Protein AF-T5KBQ6-F1 (afdb_monomer_lite)

Secondary structure (DSSP, 8-state):
--S-TT-SS-EEGGGTTHHHHHHHHHHHTT-HHHHHHHHHIIIIIHHHHHHTTS-EEEESSSEEEEEEHHHHHHHHHHHHHHHHHH-HHHHHHHHHHHGGGGT-STT-S-SB-TTT--B--EE-TTS-EE----HHHHHHHHHHHHHHHT-HHHHHHHHH--------------GGGS-PPTT------TT-SB-SS-B-GGG--

Structure (mmCIF, N/CA/C/O backbone):
data_AF-T5KBQ6-F1
#
_entry.id   AF-T5KBQ6-F1
#
loop_
_atom_site.group_PDB
_atom_site.id
_atom_site.type_symbol
_atom_site.label_atom_id
_atom_site.label_alt_id
_atom_site.label_comp_id
_atom_site.label_asym_id
_atom_site.label_entity_id
_atom_site.label_seq_id
_atom_site.pdbx_PDB_ins_code
_atom_site.Cartn_x
_atom_site.Cartn_y
_atom_site.Cartn_z
_atom_site.occupancy
_atom_site.B_iso_or_equiv
_atom_site.auth_seq_id
_atom_site.auth_comp_id
_atom_site.auth_asym_id
_atom_site.auth_atom_id
_atom_site.pdbx_PDB_model_num
ATOM 1 N N . VAL A 1 1 ? -6.857 -9.985 -5.743 1.00 47.09 1 VAL A N 1
ATOM 2 C CA . VAL A 1 1 ? -7.634 -8.755 -6.009 1.00 47.09 1 VAL A CA 1
ATOM 3 C C . VAL A 1 1 ? -7.069 -8.151 -7.278 1.00 47.09 1 VAL A C 1
ATOM 5 O O . VAL A 1 1 ? -5.862 -7.970 -7.326 1.00 47.09 1 VAL A O 1
ATOM 8 N N . LEU A 1 2 ? -7.898 -7.967 -8.308 1.00 51.41 2 LEU A N 1
ATOM 9 C CA . LEU A 1 2 ? -7.502 -7.443 -9.621 1.00 51.41 2 LEU A CA 1
ATOM 10 C C . LEU A 1 2 ? -8.030 -6.002 -9.731 1.00 51.41 2 LEU A C 1
ATOM 12 O O . LEU A 1 2 ? -9.238 -5.831 -9.875 1.00 51.41 2 LEU A O 1
ATOM 16 N N . PRO A 1 3 ? -7.196 -4.967 -9.566 1.00 57.00 3 PRO A N 1
ATOM 17 C CA . PRO A 1 3 ? -7.648 -3.573 -9.526 1.00 57.00 3 PRO A CA 1
ATOM 18 C C . PRO A 1 3 ? -7.866 -2.923 -10.889 1.00 57.00 3 PRO A C 1
ATOM 20 O O . PRO A 1 3 ? -8.370 -1.806 -10.925 1.00 57.00 3 PRO A O 1
ATOM 23 N N . TRP A 1 4 ? -7.513 -3.586 -11.992 1.00 65.44 4 TRP A N 1
ATOM 24 C CA . TRP A 1 4 ? -7.891 -3.146 -13.329 1.00 65.44 4 TRP A CA 1
ATOM 25 C C . TRP A 1 4 ? -8.585 -4.287 -14.065 1.00 65.44 4 TRP A C 1
ATOM 27 O O . TRP A 1 4 ? -8.072 -5.395 -14.154 1.00 65.44 4 TRP A O 1
ATOM 37 N N . THR A 1 5 ? -9.786 -4.034 -14.575 1.00 64.12 5 THR A N 1
ATOM 38 C CA . THR A 1 5 ? -10.602 -5.056 -15.248 1.00 64.12 5 THR A CA 1
ATOM 39 C C . THR A 1 5 ? -10.100 -5.402 -16.649 1.00 64.12 5 THR A C 1
ATOM 41 O O . THR A 1 5 ? -10.595 -6.359 -17.239 1.00 64.12 5 THR A O 1
ATOM 44 N N . GLY A 1 6 ? -9.144 -4.631 -17.178 1.00 72.06 6 GLY A N 1
ATOM 45 C CA . GLY A 1 6 ? -8.557 -4.841 -18.499 1.00 72.06 6 GLY A CA 1
ATOM 46 C C . GLY A 1 6 ? -7.288 -5.695 -18.523 1.00 72.06 6 GLY A C 1
ATOM 47 O O . GLY A 1 6 ? -6.851 -6.022 -19.616 1.00 72.06 6 GLY A O 1
ATOM 48 N N . SER A 1 7 ? -6.718 -6.067 -17.368 1.00 77.56 7 SER A N 1
ATOM 49 C CA . SER A 1 7 ? -5.531 -6.934 -17.293 1.00 77.56 7 SER A CA 1
ATOM 50 C C . SER A 1 7 ? -5.489 -7.739 -16.011 1.00 77.56 7 SER A C 1
ATOM 52 O O . SER A 1 7 ? -5.847 -7.269 -14.929 1.00 77.56 7 SER A O 1
ATOM 54 N N . LEU A 1 8 ? -4.975 -8.957 -16.138 1.00 75.19 8 LEU A N 1
ATOM 55 C CA . LEU A 1 8 ? -4.689 -9.822 -14.998 1.00 75.19 8 LEU A CA 1
ATOM 56 C C . LEU A 1 8 ? -3.321 -9.522 -14.367 1.00 75.19 8 LEU A C 1
ATOM 58 O O . LEU A 1 8 ? -3.101 -9.856 -13.203 1.00 75.19 8 LEU A O 1
ATOM 62 N N . GLY A 1 9 ? -2.412 -8.917 -15.135 1.00 77.94 9 GLY A N 1
ATOM 63 C CA . GLY A 1 9 ? -1.045 -8.583 -14.734 1.00 77.94 9 GLY A CA 1
ATOM 64 C C . GLY A 1 9 ? -0.877 -7.201 -14.100 1.00 77.94 9 GLY A C 1
ATOM 65 O O . GLY A 1 9 ? 0.211 -6.900 -13.608 1.00 77.94 9 GLY A O 1
ATOM 66 N N . PHE A 1 10 ? -1.928 -6.376 -14.090 1.00 86.25 10 PHE A N 1
ATOM 67 C CA . PHE A 1 10 ? -1.874 -5.013 -13.576 1.00 86.25 10 PHE A CA 1
ATOM 68 C C . PHE A 1 10 ? -2.623 -4.852 -12.253 1.00 86.25 10 PHE A C 1
ATOM 70 O O . PHE A 1 10 ? -3.834 -5.071 -12.157 1.00 86.25 10 PHE A O 1
ATOM 77 N N . TRP A 1 11 ? -1.900 -4.394 -11.233 1.00 89.69 11 TRP A N 1
ATOM 78 C CA . TRP A 1 11 ? -2.469 -3.913 -9.984 1.00 89.69 11 TRP A CA 1
ATOM 79 C C . TRP A 1 11 ? -2.264 -2.404 -9.841 1.00 89.69 11 TRP A C 1
ATOM 81 O O . TRP A 1 11 ? -1.172 -1.901 -10.061 1.00 89.69 11 TRP A O 1
ATOM 91 N N . HIS A 1 12 ? -3.318 -1.685 -9.450 1.00 91.25 12 HIS A N 1
ATOM 92 C CA . HIS A 1 12 ? -3.274 -0.266 -9.112 1.00 91.25 12 HIS A CA 1
ATOM 93 C C . HIS A 1 12 ? -3.943 -0.020 -7.756 1.00 91.25 12 HIS A C 1
ATOM 95 O O . HIS A 1 12 ? -4.963 -0.626 -7.411 1.00 91.25 12 HIS A O 1
ATOM 101 N N . ALA A 1 13 ? -3.408 0.920 -6.988 1.00 92.06 13 ALA A N 1
ATOM 102 C CA . ALA A 1 13 ? -3.899 1.254 -5.661 1.00 92.06 13 ALA A CA 1
ATOM 103 C C . ALA A 1 13 ? -5.318 1.839 -5.610 1.00 92.06 13 ALA A C 1
ATOM 105 O O . ALA A 1 13 ? -5.895 1.865 -4.526 1.00 92.06 13 ALA A O 1
ATOM 106 N N . TRP A 1 14 ? -5.939 2.251 -6.726 1.00 87.88 14 TRP A N 1
ATOM 107 C CA . TRP A 1 14 ? -7.346 2.676 -6.715 1.00 87.88 14 TRP A CA 1
ATOM 108 C C . TRP A 1 14 ? -8.261 1.566 -6.178 1.00 87.88 14 TRP A C 1
ATOM 110 O O . TRP A 1 14 ? -9.274 1.838 -5.540 1.00 87.88 14 TRP A O 1
ATOM 120 N N . GLY A 1 15 ? -7.872 0.299 -6.363 1.00 87.06 15 GLY A N 1
ATOM 121 C CA . GLY A 1 15 ? -8.557 -0.858 -5.786 1.00 87.06 15 GLY A CA 1
ATOM 122 C C . GLY A 1 15 ? -8.033 -1.306 -4.416 1.00 87.06 15 GLY A C 1
ATOM 123 O O . GLY A 1 15 ? -8.388 -2.399 -3.976 1.00 87.06 15 GLY A O 1
ATOM 124 N N . ALA A 1 16 ? -7.189 -0.527 -3.729 1.00 90.75 16 ALA A N 1
ATOM 125 C CA . ALA A 1 16 ? -6.531 -0.952 -2.487 1.00 90.75 16 ALA A CA 1
ATOM 126 C C . ALA A 1 16 ? -7.504 -1.197 -1.320 1.00 90.75 16 ALA A C 1
ATOM 128 O O . ALA A 1 16 ? -7.164 -1.944 -0.408 1.00 90.75 16 ALA A O 1
ATOM 129 N N . ALA A 1 17 ? -8.719 -0.638 -1.361 1.00 91.75 17 ALA A N 1
ATOM 130 C CA . ALA A 1 17 ? -9.769 -0.891 -0.368 1.00 91.75 17 ALA A CA 1
ATOM 131 C C . ALA A 1 17 ? -10.582 -2.180 -0.630 1.00 91.75 17 ALA A C 1
ATOM 133 O O . ALA A 1 17 ? -11.328 -2.639 0.237 1.00 91.75 17 ALA A O 1
ATOM 134 N N . ALA A 1 18 ? -10.448 -2.806 -1.807 1.00 93.88 18 ALA A N 1
ATOM 135 C CA . ALA A 1 18 ? -11.209 -4.009 -2.149 1.00 93.88 18 ALA A CA 1
ATOM 136 C C . ALA A 1 18 ? -10.983 -5.202 -1.189 1.00 93.88 18 ALA A C 1
ATOM 138 O O . ALA A 1 18 ? -11.968 -5.864 -0.857 1.00 93.88 18 ALA A O 1
ATOM 139 N N . PRO A 1 19 ? -9.760 -5.494 -0.691 1.00 94.75 19 PRO A N 1
ATOM 140 C CA . PRO A 1 19 ? -9.548 -6.560 0.292 1.00 94.75 19 PRO A CA 1
ATOM 141 C C . PRO A 1 19 ? -10.309 -6.328 1.605 1.00 94.75 19 PRO A C 1
ATOM 143 O O . PRO A 1 19 ? -10.932 -7.254 2.121 1.00 94.75 19 PRO A O 1
ATOM 146 N N . GLU A 1 20 ? -10.314 -5.096 2.127 1.00 96.38 20 GLU A N 1
ATOM 147 C CA . GLU A 1 20 ? -11.069 -4.734 3.335 1.00 96.38 20 GLU A CA 1
ATOM 148 C C . GLU A 1 20 ? -12.573 -4.950 3.118 1.00 96.38 20 GLU A C 1
ATOM 150 O O . GLU A 1 20 ? -13.238 -5.606 3.927 1.00 96.38 20 GLU A O 1
ATOM 155 N N . ALA A 1 21 ? -13.101 -4.457 1.992 1.00 96.25 21 ALA A N 1
ATOM 156 C CA . ALA A 1 21 ? -14.504 -4.617 1.630 1.00 96.25 21 ALA A CA 1
ATOM 157 C C . ALA A 1 21 ? -14.896 -6.098 1.498 1.00 96.25 21 ALA A C 1
ATOM 159 O O . ALA A 1 21 ? -15.913 -6.518 2.054 1.00 96.25 21 ALA A O 1
ATOM 160 N N . LEU A 1 22 ? -14.070 -6.910 0.828 1.00 96.50 22 LEU A N 1
ATOM 161 C CA . LEU A 1 22 ? -14.284 -8.352 0.680 1.00 96.50 22 LEU A CA 1
ATOM 162 C C . LEU A 1 22 ? -14.246 -9.082 2.023 1.00 96.50 22 LEU A C 1
ATOM 164 O O . LEU A 1 22 ? -15.072 -9.964 2.253 1.00 96.50 22 LEU A O 1
ATOM 168 N N . ALA A 1 23 ? -13.340 -8.714 2.930 1.00 95.94 23 ALA A N 1
ATOM 169 C CA . ALA A 1 23 ? -13.285 -9.325 4.251 1.00 95.94 23 ALA A CA 1
ATOM 170 C C . ALA A 1 23 ? -14.519 -8.970 5.098 1.00 95.94 23 ALA A C 1
ATOM 172 O O . ALA A 1 23 ? -15.132 -9.870 5.677 1.00 95.94 23 ALA A O 1
ATOM 173 N N . ARG A 1 24 ? -14.935 -7.692 5.126 1.00 96.56 24 ARG A N 1
ATOM 174 C CA . ARG A 1 24 ? -16.138 -7.244 5.858 1.00 96.56 24 ARG A CA 1
ATOM 175 C C . ARG A 1 24 ? -17.413 -7.862 5.302 1.00 96.56 24 ARG A C 1
ATOM 177 O O . ARG A 1 24 ? -18.176 -8.483 6.042 1.00 96.56 24 ARG A O 1
ATOM 184 N N . ALA A 1 25 ? -17.637 -7.722 3.997 1.00 97.38 25 ALA A N 1
ATOM 185 C CA . ALA A 1 25 ? -18.824 -8.256 3.342 1.00 97.38 25 ALA A CA 1
ATOM 186 C C . ALA A 1 25 ? -18.831 -9.791 3.367 1.00 97.38 25 ALA A C 1
ATOM 188 O O . ALA A 1 25 ? -19.879 -10.397 3.578 1.00 97.38 25 ALA A O 1
ATOM 189 N N . GLY A 1 26 ? -17.662 -10.421 3.224 1.00 96.75 26 GLY A N 1
ATOM 190 C CA . GLY A 1 26 ? -17.488 -11.866 3.335 1.00 96.75 26 GLY A CA 1
ATOM 191 C C . GLY A 1 26 ? -17.921 -12.405 4.694 1.00 96.75 26 GLY A C 1
ATOM 192 O O . GLY A 1 26 ? -18.687 -13.367 4.756 1.00 96.75 26 GLY A O 1
ATOM 193 N N . ALA A 1 27 ? -17.513 -11.742 5.779 1.00 95.00 27 ALA A N 1
ATOM 194 C CA . ALA A 1 27 ? -17.941 -12.094 7.129 1.00 95.00 27 ALA A CA 1
ATOM 195 C C . ALA A 1 27 ? -19.454 -11.888 7.328 1.00 95.00 27 ALA A C 1
ATOM 197 O O . ALA A 1 27 ? -20.142 -12.803 7.783 1.00 95.00 27 ALA A O 1
ATOM 198 N N . LEU A 1 28 ? -19.984 -10.724 6.931 1.00 97.00 28 LEU A N 1
ATOM 199 C CA . LEU A 1 28 ? -21.400 -10.374 7.103 1.00 97.00 28 LEU A CA 1
ATOM 200 C C . LEU A 1 28 ? -22.336 -11.315 6.330 1.00 97.00 28 LEU A C 1
ATOM 202 O O . LEU A 1 28 ? -23.328 -11.801 6.871 1.00 97.00 28 LEU A O 1
ATOM 206 N N . LEU A 1 29 ? -22.007 -11.591 5.068 1.00 97.81 29 LEU A N 1
ATOM 207 C CA . LEU A 1 29 ? -22.819 -12.404 4.159 1.00 97.81 29 LEU A CA 1
ATOM 208 C C . LEU A 1 29 ? -22.454 -13.893 4.196 1.00 97.81 29 LEU A C 1
ATOM 210 O O . LEU A 1 29 ? -23.002 -14.680 3.426 1.00 97.81 29 LEU A O 1
ATOM 214 N N . ARG A 1 30 ? -21.521 -14.291 5.071 1.00 96.69 30 ARG A N 1
ATOM 215 C CA . ARG A 1 30 ? -21.000 -15.665 5.190 1.00 96.69 30 ARG A CA 1
ATOM 216 C C . ARG A 1 30 ? -20.439 -16.218 3.869 1.00 96.69 30 ARG A C 1
ATOM 218 O O . ARG A 1 30 ? -20.546 -17.412 3.582 1.00 96.69 30 ARG A O 1
ATOM 225 N N . ARG A 1 31 ? -19.805 -15.357 3.071 1.00 97.94 31 ARG A N 1
ATOM 226 C CA . ARG A 1 31 ? -19.153 -15.690 1.796 1.00 97.94 31 ARG A CA 1
ATOM 227 C C . ARG A 1 31 ? -17.687 -16.046 2.016 1.00 97.94 31 ARG A C 1
ATOM 229 O O . ARG A 1 31 ? -16.806 -15.189 1.989 1.00 97.94 31 ARG A O 1
ATOM 236 N N . ARG A 1 32 ? -17.429 -17.341 2.237 1.00 96.12 32 ARG A N 1
ATOM 237 C CA . ARG A 1 32 ? -16.079 -17.878 2.503 1.00 96.12 32 ARG A CA 1
ATOM 238 C C . ARG A 1 32 ? -15.083 -17.576 1.387 1.00 96.12 32 ARG A C 1
ATOM 240 O O . ARG A 1 32 ? -13.913 -17.353 1.670 1.00 96.12 32 ARG A O 1
ATOM 247 N N . ASP A 1 33 ? -15.543 -17.558 0.143 1.00 97.19 33 ASP A N 1
ATOM 248 C CA . ASP A 1 33 ? -14.738 -17.223 -1.029 1.00 97.19 33 ASP A CA 1
ATOM 249 C C . ASP A 1 33 ? -14.230 -15.772 -0.992 1.00 97.19 33 ASP A C 1
ATOM 251 O O . ASP A 1 33 ? -13.078 -15.515 -1.334 1.00 97.19 33 ASP A O 1
ATOM 255 N N . TRP A 1 34 ? -15.035 -14.832 -0.489 1.00 96.94 34 TRP A N 1
ATOM 256 C CA . TRP A 1 34 ? -14.635 -13.425 -0.358 1.00 96.94 34 TRP A CA 1
ATOM 257 C C . TRP A 1 34 ? -13.644 -13.225 0.786 1.00 96.94 34 TRP A C 1
ATOM 259 O O . TRP A 1 34 ? -12.615 -12.571 0.610 1.00 96.94 34 TRP A O 1
ATOM 269 N N . SER A 1 35 ? -13.899 -13.857 1.934 1.00 96.00 35 SER A N 1
ATOM 270 C CA . SER A 1 35 ? -12.955 -13.856 3.054 1.00 96.00 35 SER A CA 1
ATOM 271 C C . SER A 1 35 ? -11.618 -14.499 2.668 1.00 96.00 35 SER A C 1
ATOM 273 O O . SER A 1 35 ? -10.566 -13.975 3.024 1.00 96.00 35 SER A O 1
ATOM 275 N N . ALA A 1 36 ? -11.639 -15.590 1.894 1.00 96.00 36 ALA A N 1
ATOM 276 C CA . ALA A 1 36 ? -10.429 -16.236 1.391 1.00 96.00 36 ALA A CA 1
ATOM 277 C C . ALA A 1 36 ? -9.648 -15.335 0.420 1.00 96.00 36 ALA A C 1
ATOM 279 O O . ALA A 1 36 ? -8.420 -15.285 0.489 1.00 96.00 36 ALA A O 1
ATOM 280 N N . ALA A 1 37 ? -10.336 -14.587 -0.449 1.00 95.62 37 ALA A N 1
ATOM 281 C CA . ALA A 1 37 ? -9.692 -13.633 -1.349 1.00 95.62 37 ALA A CA 1
ATOM 282 C C . ALA A 1 37 ? -8.990 -12.500 -0.583 1.00 95.62 37 ALA A C 1
ATOM 284 O O . ALA A 1 37 ? -7.845 -12.171 -0.896 1.00 95.62 37 ALA A O 1
ATOM 285 N N . ALA A 1 38 ? -9.638 -11.943 0.443 1.00 96.38 38 ALA A N 1
ATOM 286 C CA . ALA A 1 38 ? -9.036 -10.916 1.290 1.00 96.38 38 ALA A CA 1
ATOM 287 C C . ALA A 1 38 ? -7.852 -11.451 2.110 1.00 96.38 38 ALA A C 1
ATOM 289 O O . ALA A 1 38 ? -6.814 -10.799 2.196 1.00 96.38 38 ALA A O 1
ATOM 290 N N . LEU A 1 39 ? -7.973 -12.670 2.646 1.00 96.88 39 LEU A N 1
ATOM 291 C CA . LEU A 1 39 ? -6.883 -13.346 3.345 1.00 96.88 39 LEU A CA 1
ATOM 292 C C . LEU A 1 39 ? -5.677 -13.574 2.425 1.00 96.88 39 LEU A C 1
ATOM 294 O O . LEU A 1 39 ? -4.540 -13.352 2.829 1.00 96.88 39 LEU A O 1
ATOM 298 N N . SER A 1 40 ? -5.919 -13.993 1.181 1.00 96.06 40 SER A N 1
ATOM 299 C CA . SER A 1 40 ? -4.854 -14.182 0.196 1.00 96.06 40 SER A CA 1
ATOM 300 C C . SER A 1 40 ? -4.185 -12.864 -0.193 1.00 96.06 40 SER A C 1
ATOM 302 O O . SER A 1 40 ? -2.978 -12.857 -0.417 1.00 96.06 40 SER A O 1
ATOM 304 N N . ASP A 1 41 ? -4.933 -11.765 -0.296 1.00 95.25 41 ASP A N 1
ATOM 305 C CA . ASP A 1 41 ? -4.358 -10.445 -0.573 1.00 95.25 41 ASP A CA 1
ATOM 306 C C . ASP A 1 41 ? -3.455 -9.989 0.583 1.00 95.25 41 ASP A C 1
ATOM 308 O O . ASP A 1 41 ? -2.265 -9.740 0.380 1.00 95.25 41 ASP A O 1
ATOM 312 N N . ALA A 1 42 ? -3.984 -10.005 1.809 1.00 96.94 42 ALA A N 1
ATOM 313 C CA . ALA A 1 42 ? -3.252 -9.595 3.001 1.00 96.94 42 ALA A CA 1
ATOM 314 C C . ALA A 1 42 ? -2.042 -10.494 3.297 1.00 96.94 42 ALA A C 1
ATOM 316 O O . ALA A 1 42 ? -0.986 -9.997 3.664 1.00 96.94 42 ALA A O 1
ATOM 317 N N . GLY A 1 43 ? -2.177 -11.812 3.133 1.00 96.38 43 GLY A N 1
ATOM 318 C CA . GLY A 1 43 ? -1.136 -12.780 3.482 1.00 96.38 43 GLY A CA 1
ATOM 319 C C . GLY A 1 43 ? -0.092 -13.040 2.395 1.00 96.38 43 GLY A C 1
ATOM 320 O O . GLY A 1 43 ? 0.919 -13.673 2.686 1.00 96.38 43 GLY A O 1
ATOM 321 N N . ARG A 1 44 ? -0.313 -12.598 1.148 1.00 94.44 44 ARG A N 1
ATOM 322 C CA . ARG A 1 44 ? 0.637 -12.820 0.037 1.00 94.44 44 ARG A CA 1
ATOM 323 C C . ARG A 1 44 ? 1.073 -11.531 -0.633 1.00 94.44 44 ARG A C 1
ATOM 325 O O . ARG A 1 44 ? 2.268 -11.284 -0.755 1.00 94.44 44 ARG A O 1
ATOM 332 N N . PHE A 1 45 ? 0.119 -10.701 -1.042 1.00 93.50 45 PHE A N 1
ATOM 333 C CA . PHE A 1 45 ? 0.435 -9.507 -1.814 1.00 93.50 45 PHE A CA 1
ATOM 334 C C . PHE A 1 45 ? 0.972 -8.374 -0.930 1.00 93.50 45 PHE A C 1
ATOM 336 O O . PHE A 1 45 ? 1.964 -7.749 -1.291 1.00 93.50 45 PHE A O 1
ATOM 343 N N . THR A 1 46 ? 0.428 -8.161 0.274 1.00 95.44 46 THR A N 1
ATOM 344 C CA . THR A 1 46 ? 0.981 -7.156 1.208 1.00 95.44 46 THR A CA 1
ATOM 345 C C . THR A 1 46 ? 2.455 -7.412 1.579 1.00 95.44 46 THR A C 1
ATOM 347 O O . THR A 1 46 ? 3.241 -6.471 1.475 1.00 95.44 46 THR A O 1
ATOM 350 N N . PRO A 1 47 ? 2.897 -8.640 1.930 1.00 95.25 47 PRO A N 1
ATOM 351 C CA . PRO A 1 47 ? 4.320 -8.932 2.121 1.00 95.25 47 PRO A CA 1
ATOM 352 C C . PRO A 1 47 ? 5.184 -8.623 0.895 1.00 95.25 47 PRO A C 1
ATOM 354 O O . PRO A 1 47 ? 6.275 -8.083 1.045 1.00 95.25 47 PRO A O 1
ATOM 357 N N . GLN A 1 48 ? 4.700 -8.923 -0.315 1.00 93.81 48 GLN A N 1
ATOM 358 C CA . GLN A 1 48 ? 5.415 -8.611 -1.556 1.00 93.81 48 GLN A CA 1
ATOM 359 C C . GLN A 1 48 ? 5.574 -7.097 -1.753 1.00 93.81 48 GLN A C 1
ATOM 361 O O . GLN A 1 48 ? 6.661 -6.639 -2.102 1.00 93.81 48 GLN A O 1
ATOM 366 N N . VAL A 1 49 ? 4.523 -6.321 -1.479 1.00 93.31 49 VAL A N 1
ATOM 367 C CA . VAL A 1 49 ? 4.547 -4.851 -1.509 1.00 93.31 49 VAL A CA 1
ATOM 368 C C . VAL A 1 49 ? 5.569 -4.301 -0.505 1.00 93.31 49 VAL A C 1
ATOM 370 O O . VAL A 1 49 ? 6.424 -3.499 -0.879 1.00 93.31 49 VAL A O 1
ATOM 373 N N . LEU A 1 50 ? 5.553 -4.788 0.741 1.00 94.75 50 LEU A N 1
ATOM 374 C CA . LEU A 1 50 ? 6.515 -4.401 1.783 1.00 94.75 50 LEU A CA 1
ATOM 375 C C . LEU A 1 50 ? 7.960 -4.730 1.378 1.00 94.75 50 LEU A C 1
ATOM 377 O O . LEU A 1 50 ? 8.833 -3.866 1.424 1.00 94.75 50 LEU A O 1
ATOM 381 N N . ALA A 1 51 ? 8.202 -5.954 0.904 1.00 93.94 51 ALA A N 1
ATOM 382 C CA . ALA A 1 51 ? 9.519 -6.412 0.464 1.00 93.94 51 ALA A CA 1
ATOM 383 C C . ALA A 1 51 ? 10.044 -5.674 -0.781 1.00 93.94 51 ALA A C 1
ATOM 385 O O . ALA A 1 51 ? 11.234 -5.754 -1.078 1.00 93.94 51 ALA A O 1
ATOM 386 N N . SER A 1 52 ? 9.177 -4.948 -1.493 1.00 91.50 52 SER A N 1
ATOM 387 C CA . SER A 1 52 ? 9.510 -4.173 -2.698 1.00 91.50 52 SER A CA 1
ATOM 388 C C . SER A 1 52 ? 9.588 -2.665 -2.435 1.00 91.50 52 SER A C 1
ATOM 390 O O . SER A 1 52 ? 9.639 -1.857 -3.362 1.00 91.50 52 SER A O 1
ATOM 392 N N . GLY A 1 53 ? 9.613 -2.275 -1.159 1.00 91.00 53 GLY A N 1
ATOM 393 C CA . GLY A 1 53 ? 9.841 -0.904 -0.716 1.00 91.00 53 GLY A CA 1
ATOM 394 C C . GLY A 1 53 ? 8.608 -0.074 -0.441 1.00 91.00 53 GLY A C 1
ATOM 395 O O . GLY A 1 53 ? 8.768 1.090 -0.089 1.00 91.00 53 GLY A O 1
ATOM 396 N N . GLY A 1 54 ? 7.414 -0.657 -0.528 1.00 92.81 54 GLY A N 1
ATOM 397 C CA . GLY A 1 54 ? 6.201 -0.023 -0.037 1.00 92.81 54 GLY A CA 1
ATOM 398 C C . GLY A 1 54 ? 5.070 0.057 -1.062 1.00 92.81 54 GLY A C 1
ATOM 399 O O . GLY A 1 54 ? 5.094 -0.628 -2.087 1.00 92.81 54 GLY A O 1
ATOM 400 N N . PRO A 1 55 ? 4.039 0.862 -0.764 1.00 94.94 55 PRO A N 1
ATOM 401 C CA . PRO A 1 55 ? 2.762 0.881 -1.467 1.00 94.94 55 PRO A CA 1
ATOM 402 C C . PRO A 1 55 ? 2.817 1.735 -2.740 1.00 94.94 55 PRO A C 1
ATOM 404 O O . PRO A 1 55 ? 2.137 2.755 -2.839 1.00 94.94 55 PRO A O 1
ATOM 407 N N . HIS A 1 56 ? 3.643 1.319 -3.703 1.00 94.56 56 HIS A N 1
ATOM 408 C CA . HIS A 1 56 ? 3.709 1.914 -5.046 1.00 94.56 56 HIS A CA 1
ATOM 409 C C . HIS A 1 56 ? 2.327 1.908 -5.703 1.00 94.56 56 HIS A C 1
ATOM 411 O O . HIS A 1 56 ? 1.604 0.919 -5.579 1.00 94.56 56 HIS A O 1
ATOM 417 N N . ASN A 1 57 ? 1.952 2.999 -6.371 1.00 93.81 57 ASN A N 1
ATOM 418 C CA . ASN A 1 57 ? 0.606 3.198 -6.906 1.00 93.81 57 ASN A CA 1
ATOM 419 C C . ASN A 1 57 ? 0.245 2.165 -7.981 1.00 93.81 57 ASN A C 1
ATOM 421 O O . ASN A 1 57 ? -0.906 1.730 -8.050 1.00 93.81 57 ASN A O 1
ATOM 425 N N . ALA A 1 58 ? 1.233 1.718 -8.754 1.00 91.19 58 ALA A N 1
ATOM 426 C CA . ALA A 1 58 ? 1.070 0.770 -9.841 1.00 91.19 58 ALA A CA 1
ATOM 427 C C . ALA A 1 58 ? 2.014 -0.432 -9.706 1.00 91.19 58 ALA A C 1
ATOM 429 O O . ALA A 1 58 ? 3.132 -0.339 -9.202 1.00 91.19 58 ALA A O 1
ATOM 430 N N . TRP A 1 59 ? 1.549 -1.580 -10.191 1.00 89.62 59 TRP A N 1
ATOM 431 C CA . TRP A 1 59 ? 2.280 -2.839 -10.283 1.00 89.62 59 TRP A CA 1
ATOM 432 C C . TRP A 1 59 ? 1.970 -3.488 -11.624 1.00 89.62 59 TRP A C 1
ATOM 434 O O . TRP A 1 59 ? 0.875 -4.015 -11.811 1.00 89.62 59 TRP A O 1
ATOM 444 N N . ALA A 1 60 ? 2.912 -3.412 -12.564 1.00 86.88 60 ALA A N 1
ATOM 445 C CA . ALA A 1 60 ? 2.621 -3.663 -13.974 1.00 86.88 60 ALA A CA 1
ATOM 446 C C . ALA A 1 60 ? 3.731 -4.393 -14.751 1.00 86.88 60 ALA A C 1
ATOM 448 O O . ALA A 1 60 ? 4.080 -3.908 -15.822 1.00 86.88 60 ALA A O 1
ATOM 449 N N . PRO A 1 61 ? 4.340 -5.513 -14.315 1.00 78.00 61 PRO A N 1
ATOM 450 C CA . PRO A 1 61 ? 4.186 -6.326 -13.098 1.00 78.00 61 PRO A CA 1
ATOM 451 C C . PRO A 1 61 ? 5.199 -5.959 -11.995 1.00 78.00 61 PRO A C 1
ATOM 453 O O . PRO A 1 61 ? 5.279 -6.620 -10.958 1.00 78.00 61 PRO A O 1
ATOM 456 N N . LEU A 1 62 ? 6.011 -4.935 -12.254 1.00 86.88 62 LEU A N 1
ATOM 457 C CA . LEU A 1 62 ? 6.973 -4.350 -11.331 1.00 86.88 62 LEU A CA 1
ATOM 458 C C . LEU A 1 62 ? 6.347 -3.160 -10.608 1.00 86.88 62 LEU A C 1
ATOM 460 O O . LEU A 1 62 ? 5.443 -2.540 -11.179 1.00 86.88 62 LEU A O 1
ATOM 464 N N . PRO A 1 63 ? 6.834 -2.815 -9.404 1.00 90.19 63 PRO A N 1
ATOM 465 C CA . PRO A 1 63 ? 6.449 -1.570 -8.768 1.00 90.19 63 PRO A CA 1
ATOM 466 C C . PRO A 1 63 ? 6.758 -0.382 -9.681 1.00 90.19 63 PRO A C 1
ATOM 468 O O . PRO A 1 63 ? 7.868 -0.262 -10.201 1.00 90.19 63 PRO A O 1
ATOM 471 N N . ALA A 1 64 ? 5.773 0.482 -9.865 1.00 88.38 64 ALA A N 1
ATOM 472 C CA . ALA A 1 64 ? 5.854 1.672 -10.689 1.00 88.38 64 ALA A CA 1
ATOM 473 C C . ALA A 1 64 ? 5.071 2.810 -10.032 1.00 88.38 64 ALA A C 1
ATOM 475 O O . ALA A 1 64 ? 4.213 2.583 -9.174 1.00 88.38 64 ALA A O 1
ATOM 476 N N . GLU A 1 65 ? 5.348 4.026 -10.503 1.00 92.31 65 GLU A N 1
ATOM 477 C CA . GLU A 1 65 ? 4.752 5.266 -10.002 1.00 92.31 65 GLU A CA 1
ATOM 478 C C . GLU A 1 65 ? 5.077 5.551 -8.523 1.00 92.31 65 GLU A C 1
ATOM 480 O O . GLU A 1 65 ? 5.806 4.815 -7.857 1.00 92.31 65 GLU A O 1
ATOM 485 N N . ALA A 1 66 ? 4.585 6.682 -8.017 1.00 96.31 66 ALA A N 1
ATOM 486 C CA . ALA A 1 66 ? 4.798 7.095 -6.638 1.00 96.31 66 ALA A CA 1
ATOM 487 C C . ALA A 1 66 ? 4.143 6.123 -5.642 1.00 96.31 66 ALA A C 1
ATOM 489 O O . ALA A 1 66 ? 3.129 5.490 -5.925 1.00 96.31 66 ALA A O 1
ATOM 490 N N . GLN A 1 67 ? 4.684 6.047 -4.433 1.00 97.38 67 GLN A N 1
ATOM 491 C CA . GLN A 1 67 ? 3.972 5.508 -3.278 1.00 97.38 67 GLN A CA 1
ATOM 492 C C . GLN A 1 67 ? 2.969 6.533 -2.775 1.00 97.38 67 GLN A C 1
ATOM 494 O O . GLN A 1 67 ? 3.251 7.725 -2.810 1.00 97.38 67 GLN A O 1
ATOM 499 N N . ILE A 1 68 ? 1.832 6.079 -2.261 1.00 97.31 68 ILE A N 1
ATOM 500 C CA . ILE A 1 68 ? 0.670 6.948 -2.027 1.00 97.31 68 ILE A CA 1
ATOM 501 C C . ILE A 1 68 ? -0.163 6.516 -0.818 1.00 97.31 68 ILE A C 1
ATOM 503 O O . ILE A 1 68 ? -0.290 5.327 -0.505 1.00 97.31 68 ILE A O 1
ATOM 507 N N . ALA A 1 69 ? -0.796 7.495 -0.172 1.00 97.50 69 ALA A N 1
ATOM 508 C CA . ALA A 1 69 ? -1.508 7.305 1.091 1.00 97.50 69 ALA A CA 1
ATOM 509 C C . ALA A 1 69 ? -2.662 6.289 1.022 1.00 97.50 69 ALA A C 1
ATOM 511 O O . ALA A 1 69 ? -2.792 5.451 1.915 1.00 97.50 69 ALA A O 1
ATOM 512 N N . TYR A 1 70 ? -3.487 6.301 -0.030 1.00 95.69 70 TYR A N 1
ATOM 513 C CA . TYR A 1 70 ? -4.591 5.338 -0.158 1.00 95.69 70 TYR A CA 1
ATOM 514 C C . TYR A 1 70 ? -4.104 3.915 -0.459 1.00 95.69 70 TYR A C 1
ATOM 516 O O . TYR A 1 70 ? -4.696 2.942 0.020 1.00 95.69 70 TYR A O 1
ATOM 524 N N . GLY A 1 71 ? -2.979 3.791 -1.173 1.00 95.94 71 GLY A N 1
ATOM 525 C CA . GLY A 1 71 ? -2.262 2.532 -1.344 1.00 95.94 71 GLY A CA 1
ATOM 526 C C . GLY A 1 71 ? -1.784 1.975 -0.004 1.00 95.94 71 GLY A C 1
ATOM 527 O O . GLY A 1 71 ? -2.021 0.803 0.281 1.00 95.94 71 GLY A O 1
ATOM 528 N N . ALA A 1 72 ? -1.185 2.818 0.845 1.00 97.69 72 ALA A N 1
ATOM 529 C CA . ALA A 1 72 ? -0.742 2.448 2.190 1.00 97.69 72 ALA A CA 1
ATOM 530 C C . ALA A 1 72 ? -1.921 2.055 3.098 1.00 97.69 72 ALA A C 1
ATOM 532 O O . ALA A 1 72 ? -1.947 0.949 3.640 1.00 97.69 72 ALA A O 1
ATOM 533 N N . HIS A 1 73 ? -2.936 2.918 3.201 1.00 98.38 73 HIS A N 1
ATOM 534 C CA . HIS A 1 73 ? -4.134 2.686 4.009 1.00 98.38 73 HIS A CA 1
ATOM 535 C C . HIS A 1 73 ? -4.825 1.367 3.648 1.00 98.38 73 HIS A C 1
ATOM 537 O O . HIS A 1 73 ? -5.143 0.578 4.537 1.00 98.38 73 HIS A O 1
ATOM 543 N N . GLY A 1 74 ? -5.015 1.078 2.354 1.00 97.38 74 GLY A N 1
ATOM 544 C CA . GLY A 1 74 ? -5.668 -0.158 1.91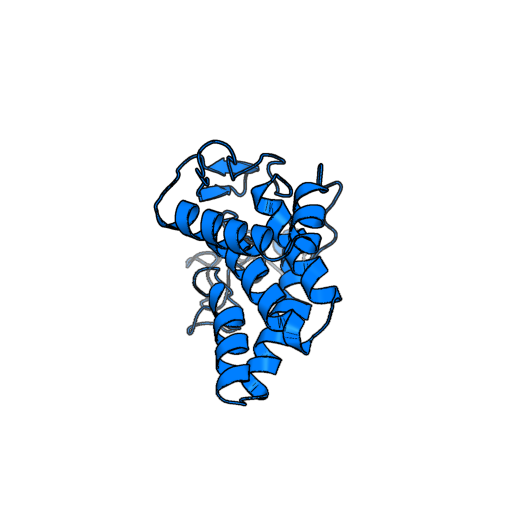9 1.00 97.38 74 GLY A CA 1
ATOM 545 C C . GLY A 1 74 ? -4.937 -1.426 2.377 1.00 97.38 74 GLY A C 1
ATOM 546 O O . GLY A 1 74 ? -5.579 -2.411 2.748 1.00 97.38 74 GLY A O 1
ATOM 547 N N . ARG A 1 75 ? -3.596 -1.392 2.444 1.00 97.81 75 ARG A N 1
ATOM 548 C CA . ARG A 1 75 ? -2.789 -2.499 2.989 1.00 97.81 75 ARG A CA 1
ATOM 549 C C . ARG A 1 75 ? -3.034 -2.686 4.485 1.00 97.81 75 ARG A C 1
ATOM 551 O O . ARG A 1 75 ? -3.211 -3.823 4.921 1.00 97.81 75 ARG A O 1
ATOM 558 N N . VAL A 1 76 ? -3.087 -1.591 5.246 1.00 98.62 76 VAL A N 1
ATOM 559 C CA . VAL A 1 76 ? -3.348 -1.606 6.695 1.00 98.62 76 VAL A CA 1
ATOM 560 C C . VAL A 1 76 ? -4.753 -2.132 6.985 1.00 98.62 76 VAL A C 1
ATOM 562 O O . VAL A 1 76 ? -4.916 -3.112 7.714 1.00 98.62 76 VAL A O 1
ATOM 565 N N . ALA A 1 77 ? -5.769 -1.519 6.377 1.00 98.38 77 ALA A N 1
ATOM 566 C CA . ALA A 1 77 ? -7.168 -1.842 6.621 1.00 98.38 77 ALA A CA 1
ATOM 567 C C . ALA A 1 77 ? -7.518 -3.268 6.170 1.00 98.38 77 ALA A C 1
ATOM 569 O O . ALA A 1 77 ? -8.162 -4.020 6.907 1.00 98.38 77 ALA A O 1
ATOM 570 N N . GLY A 1 78 ? -7.029 -3.683 4.995 1.00 97.62 78 GLY A N 1
ATOM 571 C CA . GLY A 1 78 ? -7.205 -5.042 4.488 1.00 97.62 78 GLY A CA 1
ATOM 572 C C . GLY A 1 78 ? -6.575 -6.098 5.399 1.00 97.62 78 GLY A C 1
ATOM 573 O O . GLY A 1 78 ? -7.225 -7.094 5.724 1.00 97.62 78 GLY A O 1
ATOM 574 N N . ALA A 1 79 ? -5.341 -5.868 5.859 1.00 98.31 79 ALA A N 1
ATOM 575 C CA . ALA A 1 79 ? -4.644 -6.793 6.750 1.00 98.31 79 ALA A CA 1
ATOM 576 C C . ALA A 1 79 ? -5.302 -6.887 8.137 1.00 98.31 79 ALA A C 1
ATOM 578 O O . ALA A 1 79 ? -5.514 -7.998 8.628 1.00 98.31 79 ALA A O 1
ATOM 579 N N . LEU A 1 80 ? -5.711 -5.759 8.732 1.00 98.25 80 LEU A N 1
ATOM 580 C CA . LEU A 1 80 ? -6.441 -5.757 10.005 1.00 98.25 80 LEU A CA 1
ATOM 581 C C . LEU A 1 80 ? -7.782 -6.471 9.901 1.00 98.25 80 LEU A C 1
ATOM 583 O O . LEU A 1 80 ? -8.133 -7.279 10.758 1.00 98.25 80 LEU A O 1
ATOM 587 N N . GLN A 1 81 ? -8.538 -6.216 8.836 1.00 97.44 81 GLN A N 1
ATOM 588 C CA . GLN A 1 81 ? -9.822 -6.878 8.675 1.00 97.44 81 GLN A CA 1
ATOM 589 C C . GLN A 1 81 ? -9.648 -8.390 8.471 1.00 97.44 81 GLN A C 1
ATOM 591 O O . GLN A 1 81 ? -10.390 -9.183 9.058 1.00 97.44 81 GLN A O 1
ATOM 596 N N . ALA A 1 82 ? -8.654 -8.807 7.683 1.00 97.19 82 ALA A N 1
ATOM 597 C CA . ALA A 1 82 ? -8.341 -10.217 7.470 1.00 97.19 82 ALA A CA 1
ATOM 598 C C . ALA A 1 82 ? -7.802 -10.911 8.737 1.00 97.19 82 ALA A C 1
ATOM 600 O O . ALA A 1 82 ? -8.016 -12.114 8.904 1.00 97.19 82 ALA A O 1
ATOM 601 N N . SER A 1 83 ? -7.173 -10.184 9.672 1.00 97.06 83 SER A N 1
ATOM 602 C CA . SER A 1 83 ? -6.642 -10.761 10.918 1.00 97.06 83 SER A CA 1
ATOM 603 C C . SER A 1 83 ? -7.718 -11.376 11.811 1.00 97.06 83 SER A C 1
ATOM 605 O O . SER A 1 83 ? -7.418 -12.276 12.590 1.00 97.06 83 SER A O 1
ATOM 607 N N . THR A 1 84 ? -8.975 -10.943 11.672 1.00 92.88 84 THR A N 1
ATOM 608 C CA . THR A 1 84 ? -10.125 -11.506 12.406 1.00 92.88 84 THR A CA 1
ATOM 609 C C . THR A 1 84 ? -10.326 -13.006 12.161 1.00 92.88 84 THR A C 1
ATOM 611 O O . THR A 1 84 ? -10.890 -13.693 13.008 1.00 92.88 84 THR A O 1
ATOM 614 N N . VAL A 1 85 ? -9.840 -13.520 11.024 1.00 91.38 85 VAL A N 1
ATOM 615 C CA . VAL A 1 85 ? -9.887 -14.946 10.660 1.00 91.38 85 VAL A CA 1
ATOM 616 C C . VAL A 1 85 ? -8.503 -15.548 10.400 1.00 91.38 85 VAL A C 1
ATOM 618 O O . VAL A 1 85 ? -8.330 -16.753 10.548 1.00 91.38 85 VAL A O 1
ATOM 621 N N . GLY A 1 86 ? -7.525 -14.730 9.996 1.00 90.50 86 GLY A N 1
ATOM 622 C CA . GLY A 1 86 ? -6.179 -15.165 9.609 1.00 90.50 86 GLY A CA 1
ATOM 623 C C . GLY A 1 86 ? -5.123 -15.096 10.715 1.00 90.50 86 GLY A C 1
ATOM 624 O O . GLY A 1 86 ? -4.005 -15.556 10.503 1.00 90.50 86 GLY A O 1
ATOM 625 N N . GLY A 1 87 ? -5.466 -14.550 11.885 1.00 93.12 87 GLY A N 1
ATOM 626 C CA . GLY A 1 87 ? -4.598 -14.533 13.061 1.00 93.12 87 GLY A CA 1
ATOM 627 C C . GLY A 1 87 ? -3.602 -13.371 13.122 1.00 93.12 87 GLY A C 1
ATOM 628 O O . GLY A 1 87 ? -3.601 -12.453 12.299 1.00 93.12 87 GLY A O 1
ATOM 629 N N . GLU A 1 88 ? -2.755 -13.417 14.152 1.00 93.88 88 GLU A N 1
ATOM 630 C CA . GLU A 1 88 ? -1.889 -12.315 14.598 1.00 93.88 88 GLU A CA 1
ATOM 631 C C . GLU A 1 88 ? -0.839 -11.883 13.566 1.00 93.88 88 GLU A C 1
ATOM 633 O O . GLU A 1 88 ? -0.550 -10.695 13.449 1.00 93.88 88 GLU A O 1
ATOM 638 N N . GLY A 1 89 ? -0.330 -12.803 12.740 1.00 97.06 89 GLY A N 1
ATOM 639 C CA . GLY A 1 89 ? 0.658 -12.469 11.707 1.00 97.06 89 GLY A CA 1
ATOM 640 C C . GLY A 1 89 ? 0.182 -11.381 10.733 1.00 97.06 89 GLY A C 1
ATOM 641 O O . GLY A 1 89 ? 0.981 -10.577 10.263 1.00 97.06 89 GLY A O 1
ATOM 642 N N . LEU A 1 90 ? -1.127 -11.282 10.480 1.00 98.38 90 LEU A N 1
ATOM 643 C CA . LEU A 1 90 ? -1.686 -10.219 9.638 1.00 98.38 90 LEU A CA 1
ATOM 644 C C . LEU A 1 90 ? -1.730 -8.860 10.345 1.00 98.38 90 LEU A C 1
ATOM 646 O O . LEU A 1 90 ? -1.642 -7.831 9.681 1.00 98.38 90 LEU A O 1
ATOM 650 N N . ARG A 1 91 ? -1.810 -8.836 11.680 1.00 98.56 91 ARG A N 1
ATOM 651 C CA . ARG A 1 91 ? -1.690 -7.596 12.464 1.00 98.56 91 ARG A CA 1
ATOM 652 C C . ARG A 1 91 ? -0.269 -7.049 12.399 1.00 98.56 91 ARG A C 1
ATOM 654 O O . ARG A 1 91 ? -0.093 -5.846 12.233 1.00 98.56 91 ARG A O 1
ATOM 661 N N . VAL A 1 92 ? 0.732 -7.934 12.415 1.00 98.44 92 VAL A N 1
ATOM 662 C CA . VAL A 1 92 ? 2.136 -7.559 12.177 1.00 98.44 92 VAL A CA 1
ATOM 663 C C . VAL A 1 92 ? 2.291 -6.917 10.796 1.00 98.44 92 VAL A C 1
ATOM 665 O O . VAL A 1 92 ? 2.851 -5.830 10.686 1.00 98.44 92 VAL A O 1
ATOM 668 N N . LEU A 1 93 ? 1.731 -7.527 9.743 1.00 98.38 93 LEU A N 1
ATOM 669 C CA . LEU A 1 93 ? 1.756 -6.937 8.397 1.00 98.38 93 LEU A CA 1
ATOM 670 C C . LEU A 1 93 ? 1.055 -5.574 8.335 1.00 98.38 93 LEU A C 1
ATOM 672 O O . LEU A 1 93 ? 1.537 -4.681 7.642 1.00 98.38 93 LEU A O 1
ATOM 676 N N . ALA A 1 94 ? -0.048 -5.396 9.067 1.00 98.69 94 ALA A N 1
ATOM 677 C CA . ALA A 1 94 ? -0.726 -4.109 9.157 1.00 98.69 94 ALA A CA 1
ATOM 678 C C . ALA A 1 94 ? 0.155 -3.035 9.811 1.00 98.69 94 ALA A C 1
ATOM 680 O O . ALA A 1 94 ? 0.219 -1.922 9.298 1.00 98.69 94 ALA A O 1
ATOM 681 N N . GLY A 1 95 ? 0.867 -3.365 10.894 1.00 98.62 95 GLY A N 1
ATOM 682 C CA . GLY A 1 95 ? 1.771 -2.428 11.569 1.00 98.62 95 GLY A CA 1
ATOM 683 C C . GLY A 1 95 ? 2.966 -2.052 10.695 1.00 98.62 95 GLY A C 1
ATOM 684 O O . GLY A 1 95 ? 3.283 -0.873 10.559 1.00 98.62 95 GLY A O 1
ATOM 685 N N . LEU A 1 96 ? 3.565 -3.033 10.010 1.00 98.25 96 LEU A N 1
ATOM 686 C CA . LEU A 1 96 ? 4.634 -2.787 9.035 1.00 98.25 96 LEU A CA 1
ATOM 687 C C . LEU A 1 96 ? 4.168 -1.876 7.888 1.00 98.25 96 LEU A C 1
ATOM 689 O O . LEU A 1 96 ? 4.884 -0.955 7.509 1.00 98.25 96 LEU A O 1
ATOM 693 N N . ALA A 1 97 ? 2.960 -2.096 7.359 1.00 98.38 97 ALA A N 1
ATOM 694 C CA . ALA A 1 97 ? 2.385 -1.241 6.321 1.00 98.38 97 ALA A CA 1
ATOM 695 C C . ALA A 1 97 ? 2.063 0.171 6.836 1.00 98.38 97 ALA A C 1
ATOM 697 O O . ALA A 1 97 ? 2.309 1.150 6.134 1.00 98.38 97 ALA A O 1
ATOM 698 N N . ALA A 1 98 ? 1.556 0.291 8.065 1.00 98.75 98 ALA A N 1
ATOM 699 C CA . ALA A 1 98 ? 1.242 1.575 8.686 1.00 98.75 98 ALA A CA 1
ATOM 700 C C . ALA A 1 98 ? 2.499 2.406 8.988 1.00 98.75 98 ALA A C 1
ATOM 702 O O . ALA A 1 98 ? 2.438 3.634 8.947 1.00 98.75 98 ALA A O 1
ATOM 703 N N . GLY A 1 99 ? 3.647 1.755 9.204 1.00 98.44 99 GLY A N 1
ATOM 704 C CA . GLY A 1 99 ? 4.943 2.418 9.359 1.00 98.44 99 GLY A CA 1
ATOM 705 C C . GLY A 1 99 ? 5.283 3.389 8.224 1.00 98.44 99 GLY A C 1
ATOM 706 O O . GLY A 1 99 ? 5.991 4.370 8.450 1.00 98.44 99 GLY A O 1
ATOM 707 N N . TRP A 1 100 ? 4.737 3.175 7.021 1.00 98.31 100 TRP A N 1
ATOM 708 C CA . TRP A 1 100 ? 4.908 4.072 5.876 1.00 98.31 100 TRP A CA 1
ATOM 709 C C . TRP A 1 100 ? 4.555 5.530 6.208 1.00 98.31 100 TRP A C 1
ATOM 711 O O . TRP A 1 100 ? 5.293 6.442 5.827 1.00 98.31 100 TRP A O 1
ATOM 721 N N . PHE A 1 101 ? 3.485 5.745 6.986 1.00 98.62 101 PHE A N 1
ATOM 722 C CA . PHE A 1 101 ? 3.036 7.076 7.404 1.00 98.62 101 PHE A CA 1
ATOM 723 C C . PHE A 1 101 ? 4.044 7.787 8.319 1.00 98.62 101 PHE A C 1
ATOM 725 O O . PHE A 1 101 ? 4.155 9.013 8.285 1.00 98.62 101 PHE A O 1
ATOM 732 N N . PHE A 1 102 ? 4.827 7.017 9.078 1.00 98.25 102 PHE A N 1
ATOM 733 C CA . PHE A 1 102 ? 5.804 7.500 10.057 1.00 98.25 102 PHE A CA 1
ATOM 734 C C . PHE A 1 102 ? 7.246 7.512 9.535 1.00 98.25 102 PHE A C 1
ATOM 736 O O . PHE A 1 102 ? 8.169 7.790 10.293 1.00 98.25 102 PHE A O 1
ATOM 743 N N . GLY A 1 103 ? 7.452 7.247 8.242 1.00 97.00 103 GLY A N 1
ATOM 744 C CA . GLY A 1 103 ? 8.770 7.318 7.611 1.00 97.00 103 GLY A CA 1
ATOM 745 C C . GLY A 1 103 ? 9.394 5.971 7.263 1.00 97.00 103 GLY A C 1
ATOM 746 O O . GLY A 1 103 ? 10.484 5.957 6.698 1.00 97.00 103 GLY A O 1
ATOM 747 N N . ALA A 1 104 ? 8.712 4.842 7.492 1.00 97.00 104 ALA A N 1
ATOM 748 C CA . ALA A 1 104 ? 9.110 3.544 6.933 1.00 97.00 104 ALA A CA 1
ATOM 749 C C . ALA A 1 104 ? 8.749 3.457 5.434 1.00 97.00 104 ALA A C 1
ATOM 751 O O . ALA A 1 104 ? 7.992 2.597 4.987 1.00 97.00 104 ALA A O 1
ATOM 752 N N . ASN A 1 105 ? 9.262 4.411 4.663 1.00 96.31 105 ASN A N 1
ATOM 753 C CA . ASN A 1 105 ? 9.060 4.582 3.233 1.00 96.31 105 ASN A CA 1
ATOM 754 C C . ASN A 1 105 ? 10.407 4.861 2.552 1.00 96.31 105 ASN A C 1
ATOM 756 O O . ASN A 1 105 ? 11.430 5.024 3.219 1.00 96.31 105 ASN A O 1
ATOM 760 N N . THR A 1 106 ? 10.431 4.914 1.223 1.00 95.00 106 THR A N 1
ATOM 761 C CA . THR A 1 106 ? 11.679 5.089 0.459 1.00 95.00 106 THR A CA 1
ATOM 762 C C . THR A 1 106 ? 12.367 6.436 0.679 1.00 95.00 106 THR A C 1
ATOM 764 O O . THR A 1 106 ? 13.559 6.540 0.404 1.00 95.00 106 THR A O 1
ATOM 767 N N . ALA A 1 107 ? 11.663 7.443 1.205 1.00 96.06 107 ALA A N 1
ATOM 768 C CA . ALA A 1 107 ? 12.250 8.731 1.562 1.00 96.06 107 ALA A CA 1
ATOM 769 C C . ALA A 1 107 ? 12.857 8.747 2.974 1.00 96.06 107 ALA A C 1
ATOM 771 O O . ALA A 1 107 ? 13.640 9.642 3.284 1.00 96.06 107 ALA A O 1
ATOM 772 N N . GLY A 1 108 ? 12.476 7.811 3.853 1.00 96.38 108 GLY A N 1
ATOM 773 C CA . GLY A 1 108 ? 12.837 7.862 5.274 1.00 96.38 108 GLY A CA 1
ATOM 774 C C . GLY A 1 108 ? 12.222 9.057 6.015 1.00 96.38 108 GLY A C 1
ATOM 775 O O . GLY A 1 108 ? 12.737 9.473 7.051 1.00 96.38 108 GLY A O 1
ATOM 776 N N . ILE A 1 109 ? 11.162 9.660 5.464 1.00 96.88 109 ILE A N 1
ATOM 777 C CA . ILE A 1 109 ? 10.555 10.900 5.963 1.00 96.88 109 ILE A CA 1
ATOM 778 C C . ILE A 1 109 ? 9.080 10.632 6.287 1.00 96.88 109 ILE A C 1
ATOM 780 O O . ILE A 1 109 ? 8.371 10.109 5.424 1.00 96.88 109 ILE A O 1
ATOM 784 N N . PRO A 1 110 ? 8.586 11.000 7.484 1.00 97.75 110 PRO A N 1
ATOM 785 C CA . PRO A 1 110 ? 7.166 10.907 7.804 1.00 97.75 110 PRO A CA 1
ATOM 786 C C . PRO A 1 110 ? 6.301 11.666 6.795 1.00 97.75 110 PRO A C 1
ATOM 788 O O . PRO A 1 110 ? 6.604 12.799 6.417 1.00 97.75 110 PRO A O 1
ATOM 791 N N . VAL A 1 111 ? 5.206 11.036 6.379 1.00 98.00 111 VAL A N 1
ATOM 792 C CA . VAL A 1 111 ? 4.199 11.636 5.488 1.00 98.00 111 VAL A CA 1
ATOM 793 C C . VAL A 1 111 ? 2.922 12.011 6.237 1.00 98.00 111 VAL A C 1
ATOM 795 O O . VAL A 1 111 ? 2.089 12.712 5.679 1.00 98.00 111 VAL A O 1
ATOM 798 N N . TYR A 1 112 ? 2.784 11.600 7.499 1.00 98.56 112 TYR A N 1
ATOM 799 C CA . TYR A 1 112 ? 1.746 12.051 8.423 1.00 98.56 112 TYR A CA 1
ATOM 800 C C . TYR A 1 112 ? 2.334 12.973 9.501 1.00 98.56 112 TYR A C 1
ATOM 802 O O . TYR A 1 112 ? 3.344 12.641 10.124 1.00 98.56 112 TYR A O 1
ATOM 810 N N . ASP A 1 113 ? 1.680 14.106 9.754 1.00 97.75 113 ASP A N 1
ATOM 811 C CA . ASP A 1 113 ? 1.982 15.004 10.871 1.00 97.75 113 ASP A CA 1
ATOM 812 C C . ASP A 1 113 ? 0.944 14.837 11.987 1.00 97.75 113 ASP A C 1
ATOM 814 O O . ASP A 1 113 ? -0.199 15.280 11.872 1.00 97.75 113 ASP A O 1
ATOM 818 N N . ALA A 1 114 ? 1.362 14.248 13.109 1.00 95.38 114 ALA A N 1
ATOM 819 C CA . ALA A 1 114 ? 0.497 14.012 14.264 1.00 95.38 114 ALA A CA 1
ATOM 820 C C . ALA A 1 114 ? 0.019 15.294 14.971 1.00 95.38 114 ALA A C 1
ATOM 822 O O . ALA A 1 114 ? -0.961 15.248 15.711 1.00 95.38 114 ALA A O 1
ATOM 823 N N . THR A 1 115 ? 0.686 16.431 14.759 1.00 96.75 115 THR A N 1
ATOM 824 C CA . THR A 1 115 ? 0.311 17.711 15.381 1.00 96.75 115 THR A CA 1
ATOM 825 C C . THR A 1 115 ? -0.878 18.343 14.668 1.00 96.75 115 THR A C 1
ATOM 827 O O . THR A 1 115 ? -1.718 18.982 15.299 1.00 96.75 115 THR A O 1
ATOM 830 N N . THR A 1 116 ? -0.939 18.190 13.345 1.00 95.75 116 THR A N 1
ATOM 831 C CA . THR A 1 116 ? -1.909 18.884 12.488 1.00 95.75 116 THR A CA 1
ATOM 832 C C . THR A 1 116 ? -2.928 17.948 11.841 1.00 95.75 116 THR A C 1
ATOM 834 O O . THR A 1 116 ? -3.974 18.410 11.391 1.00 95.75 116 THR A O 1
ATOM 837 N N . GLY A 1 117 ? -2.641 16.646 11.780 1.00 95.62 117 GLY A N 1
ATOM 838 C CA . GLY A 1 117 ? -3.418 15.663 11.027 1.00 95.62 117 GLY A CA 1
ATOM 839 C C . GLY A 1 117 ? -3.154 15.688 9.515 1.00 95.62 117 GLY A C 1
ATOM 840 O O . GLY A 1 117 ? -3.767 14.917 8.775 1.00 95.62 117 GLY A O 1
ATOM 841 N N . VAL A 1 118 ? -2.260 16.565 9.039 1.00 97.44 118 VAL A N 1
ATOM 842 C CA . VAL A 1 118 ? -1.887 16.669 7.622 1.00 97.44 118 VAL A CA 1
ATOM 843 C C . VAL A 1 118 ? -1.253 15.363 7.155 1.00 97.44 118 VAL A C 1
ATOM 845 O O . VAL A 1 118 ? -0.421 14.780 7.850 1.00 97.44 118 VAL A O 1
ATOM 848 N N . THR A 1 119 ? -1.637 14.916 5.957 1.00 98.62 119 THR A N 1
ATOM 849 C CA . THR A 1 119 ? -1.044 13.742 5.310 1.00 98.62 119 THR A CA 1
ATOM 850 C C . THR A 1 119 ? -0.629 14.085 3.890 1.00 98.62 119 THR A C 1
ATOM 852 O O . THR A 1 119 ? -1.460 14.437 3.052 1.00 98.62 119 THR A O 1
ATOM 855 N N . PHE A 1 120 ? 0.659 13.953 3.611 1.00 98.44 120 PHE A N 1
ATOM 856 C CA . PHE A 1 120 ? 1.226 14.162 2.290 1.00 98.44 120 PHE A CA 1
ATOM 857 C C . PHE A 1 120 ? 0.783 13.082 1.295 1.00 98.44 120 PHE A C 1
ATOM 859 O O . PHE A 1 120 ? 0.574 11.928 1.674 1.00 98.44 120 PHE A O 1
ATOM 866 N N . ASP A 1 121 ? 0.643 13.463 0.022 1.00 96.19 121 ASP A N 1
ATOM 867 C CA . ASP A 1 121 ? 0.152 12.599 -1.062 1.00 96.19 121 ASP A CA 1
ATOM 868 C C . ASP A 1 121 ? 0.961 11.300 -1.155 1.00 96.19 121 ASP A C 1
ATOM 870 O O . ASP A 1 121 ? 0.389 10.209 -1.258 1.00 96.19 121 ASP A O 1
ATOM 874 N N . GLY A 1 122 ? 2.287 11.414 -1.028 1.00 97.19 122 GLY A N 1
ATOM 875 C CA . GLY A 1 122 ? 3.161 10.267 -0.843 1.00 97.19 122 GLY A CA 1
ATOM 876 C C . GLY A 1 122 ? 4.615 10.504 -1.235 1.00 97.19 122 GLY A C 1
ATOM 877 O O . GLY A 1 122 ? 5.160 11.584 -1.004 1.00 97.19 122 GLY A O 1
ATOM 878 N N . VAL A 1 123 ? 5.264 9.470 -1.769 1.00 98.12 123 VAL A N 1
ATOM 879 C CA . VAL A 1 123 ? 6.705 9.447 -2.054 1.00 98.12 123 VAL A CA 1
ATOM 880 C C . VAL A 1 123 ? 6.938 9.101 -3.516 1.00 98.12 123 VAL A C 1
ATOM 882 O O . VAL A 1 123 ? 6.554 8.032 -3.977 1.00 98.12 123 VAL A O 1
ATOM 885 N N . GLU A 1 124 ? 7.584 10.005 -4.236 1.00 97.19 124 GLU A N 1
ATOM 886 C CA . GLU A 1 124 ? 7.915 9.852 -5.648 1.00 97.19 124 GLU A CA 1
ATOM 887 C C . GLU A 1 124 ? 8.945 8.738 -5.880 1.00 97.19 124 GLU A C 1
ATOM 889 O O . GLU A 1 124 ? 9.685 8.333 -4.977 1.00 97.19 124 GLU A O 1
ATOM 894 N N . THR A 1 125 ? 9.048 8.265 -7.123 1.00 93.12 125 THR A N 1
ATOM 895 C CA . THR A 1 125 ? 9.998 7.206 -7.511 1.00 93.12 125 THR A CA 1
ATOM 896 C C . THR A 1 125 ? 11.465 7.601 -7.325 1.00 93.12 125 THR A C 1
ATOM 898 O O . THR A 1 125 ? 12.324 6.730 -7.230 1.00 93.12 125 THR A O 1
ATOM 901 N N . ASP A 1 126 ? 11.761 8.902 -7.268 1.00 93.25 126 ASP A N 1
ATOM 902 C CA . ASP A 1 126 ? 13.094 9.451 -6.989 1.00 93.25 126 ASP A CA 1
ATOM 903 C C . ASP A 1 126 ? 13.394 9.599 -5.480 1.00 93.25 126 ASP A C 1
ATOM 905 O O . ASP A 1 126 ? 14.468 10.067 -5.105 1.00 93.25 126 ASP A O 1
ATOM 909 N N . GLY A 1 127 ? 12.462 9.192 -4.609 1.00 93.38 127 GLY A N 1
ATOM 910 C CA . GLY A 1 127 ? 12.595 9.266 -3.153 1.00 93.38 127 GLY A CA 1
ATOM 911 C C . GLY A 1 127 ? 12.190 10.610 -2.546 1.00 93.38 127 GLY A C 1
ATOM 912 O O . GLY A 1 127 ? 12.337 10.807 -1.340 1.00 93.38 127 GLY A O 1
ATOM 913 N N . ARG A 1 128 ? 11.667 11.556 -3.333 1.00 97.44 128 ARG A N 1
ATOM 914 C CA . ARG A 1 128 ? 11.169 12.833 -2.813 1.00 97.44 128 ARG A CA 1
ATOM 915 C C . ARG A 1 128 ? 9.763 12.679 -2.231 1.00 97.44 128 ARG A C 1
ATOM 917 O O . ARG A 1 128 ? 8.882 12.093 -2.848 1.00 97.44 128 ARG A O 1
ATOM 924 N N . VAL A 1 129 ? 9.502 13.294 -1.077 1.00 98.12 129 VAL A N 1
ATOM 925 C CA . VAL A 1 129 ? 8.130 13.418 -0.555 1.00 98.12 129 VAL A CA 1
ATOM 926 C C . VAL A 1 129 ? 7.357 14.465 -1.358 1.00 98.12 129 VAL A C 1
ATOM 928 O O . VAL A 1 129 ? 7.780 15.624 -1.463 1.00 98.12 129 VAL A O 1
ATOM 931 N N . ASN A 1 130 ? 6.201 14.079 -1.889 1.00 97.69 130 ASN A N 1
ATOM 932 C CA . ASN A 1 130 ? 5.229 15.003 -2.448 1.00 97.69 130 ASN A CA 1
ATOM 933 C C . ASN A 1 130 ? 4.417 15.632 -1.312 1.00 97.69 130 ASN A C 1
ATOM 935 O O . ASN A 1 130 ? 3.527 15.003 -0.755 1.00 97.69 130 ASN A O 1
ATOM 939 N N . ARG A 1 131 ? 4.739 16.884 -0.972 1.00 97.19 131 ARG A N 1
ATOM 940 C CA . ARG A 1 131 ? 4.147 17.614 0.161 1.00 97.19 131 ARG A CA 1
ATOM 941 C C . ARG A 1 131 ? 2.754 18.190 -0.107 1.00 97.19 131 ARG A C 1
ATOM 943 O O . ARG A 1 131 ? 2.227 18.907 0.744 1.00 97.19 131 ARG A O 1
ATOM 950 N N . ASN A 1 132 ? 2.171 17.920 -1.272 1.00 97.31 132 ASN A N 1
ATOM 951 C CA . ASN A 1 132 ? 0.754 18.178 -1.477 1.00 97.31 132 ASN A CA 1
ATOM 952 C C . ASN A 1 132 ? -0.053 17.371 -0.453 1.00 97.31 132 ASN A C 1
ATOM 954 O O . ASN A 1 132 ? 0.368 16.296 -0.035 1.00 97.31 132 ASN A O 1
ATOM 958 N N . SER A 1 133 ? -1.179 17.920 -0.012 1.00 95.69 133 SER A N 1
ATOM 959 C CA . SER A 1 133 ? -2.042 17.292 0.988 1.00 95.69 133 SER A CA 1
ATOM 960 C C . SER A 1 133 ? -3.489 17.532 0.592 1.00 95.69 133 SER A C 1
ATOM 962 O O . SER A 1 133 ? -4.134 18.472 1.063 1.00 95.69 133 SER A O 1
ATOM 964 N N . GLY A 1 134 ? -3.973 16.718 -0.343 1.00 95.88 134 GLY A N 1
ATOM 965 C CA . GLY A 1 134 ? -5.360 16.757 -0.789 1.00 95.88 134 GLY A CA 1
ATOM 966 C C . GLY A 1 134 ? -6.328 16.099 0.198 1.00 95.88 134 GLY A C 1
ATOM 967 O O . GLY A 1 134 ? -5.946 15.541 1.229 1.00 95.88 134 GLY A O 1
ATOM 968 N N . ALA A 1 135 ? -7.619 16.130 -0.143 1.00 95.75 135 ALA A N 1
ATOM 969 C CA . ALA A 1 135 ? -8.644 15.425 0.627 1.00 95.75 135 ALA A CA 1
ATOM 970 C C . ALA A 1 135 ? -8.382 13.912 0.666 1.00 95.75 135 ALA A C 1
ATOM 972 O O . ALA A 1 135 ? -8.532 13.295 1.713 1.00 95.75 135 ALA A O 1
ATOM 973 N N . GLU A 1 136 ? -7.956 13.327 -0.455 1.00 95.56 136 GLU A N 1
ATOM 974 C CA . GLU A 1 136 ? -7.691 11.892 -0.567 1.00 95.56 136 GLU A CA 1
ATOM 975 C C . GLU A 1 136 ? -6.598 11.436 0.410 1.00 95.56 136 GLU A C 1
ATOM 977 O O . GLU A 1 136 ? -6.850 10.575 1.255 1.00 95.56 136 GLU A O 1
ATOM 982 N N . SER A 1 137 ? -5.413 12.051 0.359 1.00 96.81 137 SER A N 1
ATOM 983 C CA . SER A 1 137 ? -4.299 11.694 1.240 1.00 96.81 137 SER A CA 1
ATOM 984 C C . SER A 1 137 ? -4.647 11.901 2.712 1.00 96.81 137 SER A C 1
ATOM 986 O O . SER A 1 137 ? -4.403 11.017 3.532 1.00 96.81 137 SER A O 1
ATOM 988 N N . THR A 1 138 ? -5.294 13.024 3.034 1.00 97.44 138 THR A N 1
ATOM 989 C CA . THR A 1 138 ? -5.704 13.368 4.400 1.00 97.44 138 THR A CA 1
ATOM 990 C C . THR A 1 138 ? -6.725 12.373 4.948 1.00 97.44 138 THR A C 1
ATOM 992 O O . THR A 1 138 ? -6.558 11.874 6.057 1.00 97.44 138 THR A O 1
ATOM 995 N N . ILE A 1 139 ? -7.760 12.025 4.175 1.00 97.50 139 ILE A N 1
ATOM 996 C CA . ILE A 1 139 ? -8.769 11.038 4.589 1.00 97.50 139 ILE A CA 1
ATOM 997 C C . ILE A 1 139 ? -8.106 9.685 4.843 1.00 97.50 139 ILE A C 1
ATOM 999 O O . ILE A 1 139 ? -8.341 9.076 5.882 1.00 97.50 139 ILE A O 1
ATOM 1003 N N . HIS A 1 140 ? -7.255 9.216 3.931 1.00 98.00 140 HIS A N 1
ATOM 1004 C CA . HIS A 1 140 ? -6.615 7.909 4.067 1.00 98.00 140 HIS A CA 1
ATOM 1005 C C . HIS A 1 140 ? -5.572 7.854 5.191 1.00 98.00 140 HIS A C 1
ATOM 1007 O O . HIS A 1 140 ? -5.462 6.830 5.874 1.00 98.00 140 HIS A O 1
ATOM 1013 N N . GLY A 1 141 ? -4.858 8.953 5.438 1.00 98.31 141 GLY A N 1
ATOM 1014 C CA . GLY A 1 141 ? -4.007 9.099 6.614 1.00 98.31 141 GLY A CA 1
ATOM 1015 C C . GLY A 1 141 ? -4.815 9.020 7.906 1.00 98.31 141 GLY A C 1
ATOM 1016 O O . GLY A 1 141 ? -4.544 8.162 8.743 1.00 98.31 141 GLY A O 1
ATOM 1017 N N . LEU A 1 142 ? -5.869 9.829 8.040 1.00 98.50 142 LEU A N 1
ATOM 1018 C CA . LEU A 1 142 ? -6.700 9.860 9.248 1.00 98.50 142 LEU A CA 1
ATOM 1019 C C . LEU A 1 142 ? -7.463 8.550 9.489 1.00 98.50 142 LEU A C 1
ATOM 1021 O O . LEU A 1 142 ? -7.532 8.102 10.631 1.00 98.50 142 LEU A O 1
ATOM 1025 N N . LEU A 1 143 ? -7.972 7.890 8.444 1.00 98.44 143 LEU A N 1
ATOM 1026 C CA . LEU A 1 143 ? -8.560 6.550 8.565 1.00 98.44 143 LEU A CA 1
ATOM 1027 C C . LEU A 1 143 ? -7.534 5.541 9.093 1.00 98.44 143 LEU A C 1
ATOM 1029 O O . LEU A 1 143 ? -7.857 4.724 9.954 1.00 98.44 143 LEU A O 1
ATOM 1033 N N . THR A 1 144 ? -6.281 5.629 8.636 1.00 98.75 144 THR A N 1
ATOM 1034 C CA . THR A 1 144 ? -5.200 4.799 9.181 1.00 98.75 144 THR A CA 1
ATOM 1035 C C . THR A 1 144 ? -4.966 5.111 10.656 1.00 98.75 144 THR A C 1
ATOM 1037 O O . THR A 1 144 ? -4.894 4.186 11.458 1.00 98.75 144 THR A O 1
ATOM 1040 N N . MET A 1 145 ? -4.909 6.386 11.047 1.00 98.75 145 MET A N 1
ATOM 1041 C CA . MET A 1 145 ? -4.710 6.759 12.452 1.00 98.75 145 MET A CA 1
ATOM 1042 C C . MET A 1 145 ? -5.846 6.262 13.351 1.00 98.75 145 MET A C 1
ATOM 1044 O O . MET A 1 145 ? -5.575 5.710 14.410 1.00 98.75 145 MET A O 1
ATOM 1048 N N . GLN A 1 146 ? -7.100 6.325 12.895 1.00 98.62 146 GLN A N 1
ATOM 1049 C CA . GLN A 1 146 ? -8.235 5.740 13.620 1.00 98.62 146 GLN A CA 1
ATOM 1050 C C . GLN A 1 146 ? -8.093 4.222 13.809 1.00 98.62 146 GLN A C 1
ATOM 1052 O O . GLN A 1 146 ? -8.453 3.688 14.860 1.00 98.62 146 GLN A O 1
ATOM 1057 N N . LEU A 1 147 ? -7.558 3.511 12.808 1.00 98.62 147 LEU A N 1
ATOM 1058 C CA . LEU A 1 147 ? -7.255 2.085 12.940 1.00 98.62 147 LEU A CA 1
ATOM 1059 C C . LEU A 1 147 ? -6.157 1.840 13.981 1.00 98.62 147 LEU A C 1
ATOM 1061 O O . LEU A 1 147 ? -6.277 0.892 14.755 1.00 98.62 147 LEU A O 1
ATOM 1065 N N . LEU A 1 148 ? -5.120 2.677 14.024 1.00 98.81 148 LEU A N 1
ATOM 1066 C CA . LEU A 1 148 ? -4.029 2.564 14.994 1.00 98.81 148 LEU A CA 1
ATOM 1067 C C . LEU A 1 148 ? -4.489 2.886 16.422 1.00 98.81 148 LEU A C 1
ATOM 1069 O O . LEU A 1 148 ? -4.201 2.112 17.332 1.00 98.81 148 LEU A O 1
ATOM 1073 N N . ASP A 1 149 ? -5.286 3.938 16.613 1.00 98.62 149 ASP A N 1
ATOM 1074 C CA . ASP A 1 149 ? -5.874 4.294 17.913 1.00 98.62 149 ASP A CA 1
ATOM 1075 C C . ASP A 1 149 ? -6.707 3.141 18.497 1.00 98.62 149 ASP A C 1
ATOM 1077 O O . ASP A 1 149 ? -6.686 2.880 19.701 1.00 98.62 149 ASP A O 1
ATOM 1081 N N . ALA A 1 150 ? -7.415 2.405 17.635 1.00 98.50 150 ALA A N 1
ATOM 1082 C CA . ALA A 1 150 ? -8.201 1.237 18.023 1.00 98.50 150 ALA A CA 1
ATOM 1083 C C . ALA A 1 150 ? -7.368 -0.049 18.214 1.00 98.50 150 ALA A C 1
ATOM 1085 O O . ALA A 1 150 ? -7.887 -1.037 18.737 1.00 98.50 150 ALA A O 1
ATOM 1086 N N . ASN A 1 151 ? -6.102 -0.078 17.781 1.00 98.44 151 ASN A N 1
ATOM 1087 C CA . ASN A 1 151 ? -5.249 -1.271 17.744 1.00 98.44 151 ASN A CA 1
ATOM 1088 C C . ASN A 1 151 ? -3.825 -0.942 18.218 1.00 98.44 151 ASN A C 1
ATOM 1090 O O . ASN A 1 151 ? -2.893 -0.819 17.423 1.00 98.44 151 ASN A O 1
ATOM 1094 N N . ARG A 1 152 ? -3.662 -0.817 19.538 1.00 98.12 152 ARG A N 1
ATOM 1095 C CA . ARG A 1 152 ? -2.428 -0.322 20.164 1.00 98.12 152 ARG A CA 1
ATOM 1096 C C . ARG A 1 152 ? -1.174 -1.135 19.818 1.00 98.12 152 ARG A C 1
ATOM 1098 O O . ARG A 1 152 ? -0.138 -0.550 19.555 1.00 98.12 152 ARG A O 1
ATOM 1105 N N . ASP A 1 153 ? -1.285 -2.457 19.732 1.00 98.12 153 ASP A N 1
ATOM 1106 C CA . ASP A 1 153 ? -0.203 -3.356 19.301 1.00 98.12 153 ASP A CA 1
ATOM 1107 C C . ASP A 1 153 ? 0.295 -3.047 17.877 1.00 98.12 153 ASP A C 1
ATOM 1109 O O . ASP A 1 153 ? 1.489 -3.117 17.587 1.00 98.12 153 ASP A O 1
ATOM 1113 N N . VAL A 1 154 ? -0.620 -2.660 16.989 1.00 98.75 154 VAL A N 1
ATOM 1114 C CA . VAL A 1 154 ? -0.318 -2.290 15.601 1.00 98.75 154 VAL A CA 1
ATOM 1115 C C . VAL A 1 154 ? 0.314 -0.899 15.550 1.00 98.75 154 VAL A C 1
ATOM 1117 O O . VAL A 1 154 ? 1.259 -0.691 14.790 1.00 98.75 154 VAL A O 1
ATOM 1120 N N . ALA A 1 155 ? -0.176 0.033 16.373 1.00 98.75 155 ALA A N 1
ATOM 1121 C CA . ALA A 1 155 ? 0.377 1.380 16.513 1.00 98.75 155 ALA A CA 1
ATOM 1122 C C . ALA A 1 155 ? 1.809 1.364 17.071 1.00 98.75 155 ALA A C 1
ATOM 1124 O O . ALA A 1 155 ? 2.694 2.031 16.530 1.00 98.75 155 ALA A O 1
ATOM 1125 N N . ASP A 1 156 ? 2.047 0.558 18.107 1.00 98.69 156 ASP A N 1
ATOM 1126 C CA . ASP A 1 156 ? 3.361 0.388 18.725 1.00 98.69 156 ASP A CA 1
ATOM 1127 C C . ASP A 1 156 ? 4.362 -0.158 17.696 1.00 98.69 156 ASP A C 1
ATOM 1129 O O . ASP A 1 156 ? 5.461 0.377 17.550 1.00 98.69 156 ASP A O 1
ATOM 1133 N N . LEU A 1 157 ? 3.965 -1.159 16.899 1.00 98.62 157 LEU A N 1
ATOM 1134 C CA . LEU A 1 157 ? 4.808 -1.666 15.816 1.00 98.62 157 LEU A CA 1
ATOM 1135 C C . LEU A 1 157 ? 5.067 -0.595 14.748 1.00 98.62 157 LEU A C 1
ATOM 1137 O O . LEU A 1 157 ? 6.224 -0.361 14.403 1.00 98.62 157 LEU A O 1
ATOM 1141 N N . ALA A 1 158 ? 4.023 0.069 14.247 1.00 98.50 158 ALA A N 1
ATOM 1142 C CA . ALA A 1 158 ? 4.133 1.070 13.185 1.00 98.50 158 ALA A CA 1
ATOM 1143 C C . ALA A 1 158 ? 5.072 2.231 13.548 1.00 98.50 158 ALA A C 1
ATOM 1145 O O . ALA A 1 158 ? 5.834 2.697 12.703 1.00 98.50 158 ALA A O 1
ATOM 1146 N N . THR A 1 159 ? 5.044 2.673 14.806 1.00 98.25 159 THR A N 1
ATOM 1147 C CA . THR A 1 159 ? 5.852 3.798 15.307 1.00 98.25 159 THR A CA 1
ATOM 1148 C C . THR A 1 159 ? 7.235 3.378 15.811 1.00 98.25 159 THR A C 1
ATOM 1150 O O . THR A 1 159 ? 8.106 4.229 15.986 1.00 98.25 159 THR A O 1
ATOM 1153 N N . SER A 1 160 ? 7.480 2.076 15.996 1.00 98.00 160 SER A N 1
ATOM 1154 C CA . SER A 1 160 ? 8.797 1.551 16.387 1.00 98.00 160 SER A CA 1
ATOM 1155 C C . SER A 1 160 ? 9.824 1.517 15.248 1.00 98.00 160 SER A C 1
ATOM 1157 O O . SER A 1 160 ? 11.020 1.357 15.500 1.00 98.00 160 SER A O 1
ATOM 1159 N N . ILE A 1 161 ? 9.383 1.647 13.992 1.00 96.44 161 ILE A N 1
ATOM 1160 C CA . ILE A 1 161 ? 10.250 1.524 12.817 1.00 96.44 161 ILE A CA 1
ATOM 1161 C C . ILE A 1 161 ? 11.000 2.841 12.601 1.00 96.44 161 ILE A C 1
ATOM 1163 O O . ILE A 1 161 ? 10.432 3.828 12.146 1.00 96.44 161 ILE A O 1
ATOM 1167 N N . THR A 1 162 ? 12.298 2.849 12.896 1.00 90.50 162 THR A N 1
ATOM 1168 C CA . THR A 1 162 ? 13.151 4.051 12.820 1.00 90.50 162 THR A CA 1
ATOM 1169 C C . THR A 1 162 ? 13.922 4.185 11.507 1.00 90.50 162 THR A C 1
ATOM 1171 O O . THR A 1 162 ? 14.635 5.166 11.302 1.00 90.50 162 THR A O 1
ATOM 1174 N N . GLY A 1 163 ? 13.790 3.212 10.606 1.00 87.81 163 GLY A N 1
ATOM 1175 C CA . GLY A 1 163 ? 14.405 3.239 9.286 1.00 87.81 163 GLY A CA 1
ATOM 1176 C C . GLY A 1 163 ? 14.329 1.894 8.574 1.00 87.81 163 GLY A C 1
ATOM 1177 O O . GLY A 1 163 ? 14.136 0.848 9.194 1.00 87.81 163 GLY A O 1
ATOM 1178 N N . LEU A 1 164 ? 14.500 1.929 7.254 1.00 89.94 164 LEU A N 1
ATOM 1179 C CA . LEU A 1 164 ? 14.607 0.740 6.412 1.00 89.94 164 LEU A CA 1
ATOM 1180 C C . LEU A 1 164 ? 16.081 0.500 6.072 1.00 89.94 164 LEU A C 1
ATOM 1182 O O . LEU A 1 164 ? 16.739 1.374 5.515 1.00 89.94 164 LEU A O 1
ATOM 1186 N N . THR A 1 165 ? 16.616 -0.678 6.407 1.00 87.81 165 THR A N 1
ATOM 1187 C CA . THR A 1 165 ? 18.014 -1.026 6.086 1.00 87.81 165 THR A CA 1
ATOM 1188 C C . THR A 1 165 ? 18.159 -1.547 4.660 1.00 87.81 165 THR A C 1
ATOM 1190 O O . THR A 1 165 ? 19.086 -1.172 3.949 1.00 87.81 165 THR A O 1
ATOM 1193 N N . ALA A 1 166 ? 17.262 -2.443 4.252 1.00 87.88 166 ALA A N 1
ATOM 1194 C CA . ALA A 1 166 ? 17.255 -3.043 2.928 1.00 87.88 166 ALA A CA 1
ATOM 1195 C C . ALA A 1 166 ? 15.884 -3.653 2.633 1.00 87.88 166 ALA A C 1
ATOM 1197 O O . ALA A 1 166 ? 15.205 -4.144 3.534 1.00 87.88 166 ALA A O 1
ATOM 1198 N N . ASN A 1 167 ? 15.542 -3.704 1.349 1.00 86.94 167 ASN A N 1
ATOM 1199 C CA . ASN A 1 167 ? 14.368 -4.404 0.850 1.00 86.94 167 ASN A CA 1
ATOM 1200 C C . ASN A 1 167 ? 14.845 -5.643 0.089 1.00 86.94 167 ASN A C 1
ATOM 1202 O O . ASN A 1 167 ? 15.641 -5.531 -0.843 1.00 86.94 167 ASN A O 1
ATOM 1206 N N . THR A 1 168 ? 14.392 -6.827 0.502 1.00 88.50 168 THR A N 1
ATOM 1207 C CA . THR A 1 168 ? 14.724 -8.094 -0.171 1.00 88.50 168 THR A CA 1
ATOM 1208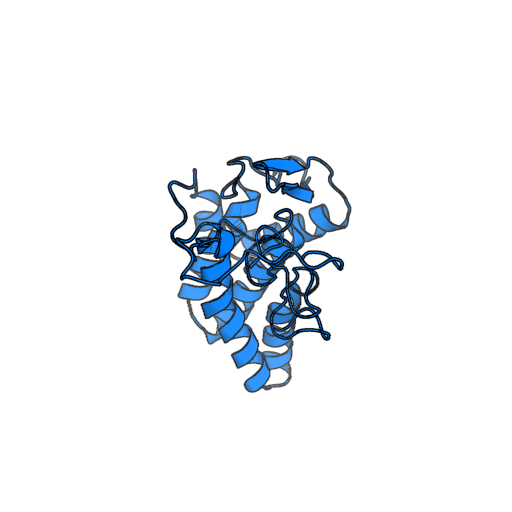 C C . THR A 1 168 ? 13.479 -8.622 -0.871 1.00 88.50 168 THR A C 1
ATOM 1210 O O . THR A 1 168 ? 12.731 -9.421 -0.311 1.00 88.50 168 THR A O 1
ATOM 1213 N N . GLY A 1 169 ? 13.246 -8.128 -2.085 1.00 85.75 169 GLY A N 1
ATOM 1214 C CA . GLY A 1 169 ? 12.081 -8.451 -2.906 1.00 85.75 169 GLY A CA 1
ATOM 1215 C C . GLY A 1 169 ? 12.451 -8.974 -4.298 1.00 85.75 169 GLY A C 1
ATOM 1216 O O . GLY A 1 169 ? 13.582 -9.422 -4.519 1.00 85.75 169 GLY A O 1
ATOM 1217 N N . PRO A 1 170 ? 11.502 -8.928 -5.249 1.00 86.25 170 PRO A N 1
ATOM 1218 C CA . PRO A 1 170 ? 11.759 -9.240 -6.648 1.00 86.25 170 PRO A CA 1
ATOM 1219 C C . PRO A 1 170 ? 12.918 -8.407 -7.204 1.00 86.25 170 PRO A C 1
ATOM 1221 O O . PRO A 1 170 ? 13.063 -7.227 -6.887 1.00 86.25 170 PRO A O 1
ATOM 1224 N N . ARG A 1 171 ? 13.733 -9.024 -8.061 1.00 85.75 171 ARG A N 1
ATOM 1225 C CA . ARG A 1 171 ? 14.795 -8.340 -8.805 1.00 85.75 171 ARG A CA 1
ATOM 1226 C C . ARG A 1 171 ? 14.433 -8.300 -10.277 1.00 85.75 171 ARG A C 1
ATOM 1228 O O . ARG A 1 171 ? 13.977 -9.300 -10.826 1.00 85.75 171 ARG A O 1
ATOM 1235 N N . VAL A 1 172 ? 14.680 -7.152 -10.888 1.00 87.06 172 VAL A N 1
ATOM 1236 C CA . VAL A 1 172 ? 14.477 -6.924 -12.317 1.00 87.06 172 VAL A CA 1
ATOM 1237 C C . VAL A 1 172 ? 15.797 -7.147 -13.032 1.00 87.06 172 VAL A C 1
ATOM 1239 O O . VAL A 1 172 ? 16.844 -6.701 -12.558 1.00 87.06 172 VAL A O 1
ATOM 1242 N N . ILE A 1 173 ? 15.745 -7.871 -14.143 1.00 88.50 173 ILE A N 1
ATOM 1243 C CA . ILE A 1 173 ? 16.864 -8.030 -15.064 1.00 88.50 173 ILE A CA 1
ATOM 1244 C C . ILE A 1 173 ? 16.340 -7.602 -16.426 1.00 88.50 173 ILE A C 1
ATOM 1246 O O . ILE A 1 173 ? 15.436 -8.240 -16.961 1.00 88.50 173 ILE A O 1
ATOM 1250 N N . GLU A 1 174 ? 16.906 -6.521 -16.946 1.00 91.06 174 GLU A N 1
ATOM 1251 C CA . GLU A 1 174 ? 16.559 -5.976 -18.254 1.00 91.06 174 GLU A CA 1
ATOM 1252 C C . GLU A 1 174 ? 17.100 -6.900 -19.346 1.00 91.06 174 GLU A C 1
ATOM 1254 O O . GLU A 1 174 ? 18.316 -7.123 -19.434 1.00 91.06 174 GLU A O 1
ATOM 1259 N N . ALA A 1 175 ? 16.205 -7.480 -20.146 1.00 89.38 175 ALA A N 1
ATOM 1260 C CA . ALA A 1 175 ? 16.566 -8.460 -21.169 1.00 89.38 175 ALA A CA 1
ATOM 1261 C C . ALA A 1 175 ? 17.523 -7.855 -22.207 1.00 89.38 175 ALA A C 1
ATOM 1263 O O . ALA A 1 175 ? 18.487 -8.505 -22.617 1.00 89.38 175 ALA A O 1
ATOM 1264 N N . GLU A 1 176 ? 17.345 -6.574 -22.528 1.00 90.50 176 GLU A N 1
ATOM 1265 C CA . GLU A 1 176 ? 18.172 -5.826 -23.469 1.00 90.50 176 GLU A CA 1
ATOM 1266 C C . GLU A 1 176 ? 19.611 -5.596 -22.986 1.00 90.50 176 GLU A C 1
ATOM 1268 O O . GLU A 1 176 ? 20.483 -5.229 -23.774 1.00 90.50 176 GLU A O 1
ATOM 1273 N N . THR A 1 177 ? 19.881 -5.815 -21.696 1.00 91.69 177 THR A N 1
ATOM 1274 C CA . THR A 1 177 ? 21.234 -5.725 -21.124 1.00 91.69 177 THR A CA 1
ATOM 1275 C C . THR A 1 177 ? 21.982 -7.058 -21.159 1.00 91.69 177 THR A C 1
ATOM 1277 O O . THR A 1 177 ? 23.172 -7.117 -20.836 1.00 91.69 177 THR A O 1
ATOM 1280 N N . ALA A 1 178 ? 21.308 -8.144 -21.549 1.00 91.62 178 ALA A N 1
ATOM 1281 C CA . ALA A 1 178 ? 21.905 -9.465 -21.614 1.00 91.62 178 ALA A CA 1
ATOM 1282 C C . ALA A 1 178 ? 22.852 -9.615 -22.814 1.00 91.62 178 ALA A C 1
ATOM 1284 O O . ALA A 1 178 ? 22.783 -8.912 -23.823 1.00 91.62 178 ALA A O 1
ATOM 1285 N N . ARG A 1 179 ? 23.738 -10.615 -22.737 1.00 94.81 179 ARG A N 1
ATOM 1286 C CA . ARG A 1 179 ? 24.514 -11.038 -23.905 1.00 94.81 179 ARG A CA 1
ATOM 1287 C C . ARG A 1 179 ? 23.576 -11.700 -24.914 1.00 94.81 179 ARG A C 1
ATOM 1289 O O . ARG A 1 179 ? 23.080 -12.798 -24.666 1.00 94.81 179 ARG A O 1
ATOM 1296 N N . LEU A 1 180 ? 23.407 -11.061 -26.066 1.00 93.88 180 LEU A N 1
ATOM 1297 C CA . LEU A 1 180 ? 22.558 -11.564 -27.142 1.00 93.88 180 LEU A CA 1
ATOM 1298 C C . LEU A 1 180 ? 23.173 -12.795 -27.824 1.00 93.88 180 LEU A C 1
ATOM 1300 O O . LEU A 1 180 ? 24.384 -12.864 -28.065 1.00 93.88 180 LEU A O 1
ATOM 1304 N N . SER A 1 181 ? 22.321 -13.768 -28.149 1.00 94.50 181 SER A N 1
ATOM 1305 C CA . SER A 1 181 ? 22.691 -14.878 -29.034 1.00 94.50 181 SER A CA 1
ATOM 1306 C C . SER A 1 181 ? 22.825 -14.386 -30.484 1.00 94.50 181 SER A C 1
ATOM 1308 O O . SER A 1 181 ? 22.235 -13.360 -30.831 1.00 94.50 181 SER A O 1
ATOM 1310 N N . PRO A 1 182 ? 23.578 -15.086 -31.358 1.00 96.56 182 PRO A N 1
ATOM 1311 C CA . PRO A 1 182 ? 23.682 -14.705 -32.765 1.00 96.56 182 PRO A CA 1
ATOM 1312 C C . PRO A 1 182 ? 22.300 -14.563 -33.420 1.00 96.56 182 PRO A C 1
ATOM 1314 O O . PRO A 1 182 ? 21.501 -15.495 -33.377 1.00 96.56 182 PRO A O 1
ATOM 1317 N N . GLY A 1 183 ? 22.032 -13.404 -34.026 1.00 94.06 183 GLY A N 1
ATOM 1318 C CA . GLY A 1 183 ? 20.760 -13.096 -34.693 1.00 94.06 183 GLY A CA 1
ATOM 1319 C C . GLY A 1 183 ? 19.685 -12.451 -33.809 1.00 94.06 183 GLY A C 1
ATOM 1320 O O . GLY A 1 183 ? 18.672 -12.018 -34.346 1.00 94.06 183 GLY A O 1
ATOM 1321 N N . CYS A 1 184 ? 19.893 -12.341 -32.494 1.00 94.38 184 CYS A N 1
ATOM 1322 C CA . CYS A 1 184 ? 18.998 -11.586 -31.614 1.00 94.38 184 CYS A CA 1
ATOM 1323 C C . CYS A 1 184 ? 19.319 -10.085 -31.657 1.00 94.38 184 CYS A C 1
ATOM 1325 O O . CYS A 1 184 ? 20.489 -9.696 -31.693 1.00 94.38 184 CYS A O 1
ATOM 1327 N N . VAL A 1 185 ? 18.278 -9.257 -31.602 1.00 94.38 185 VAL A N 1
ATOM 1328 C CA . VAL A 1 185 ? 18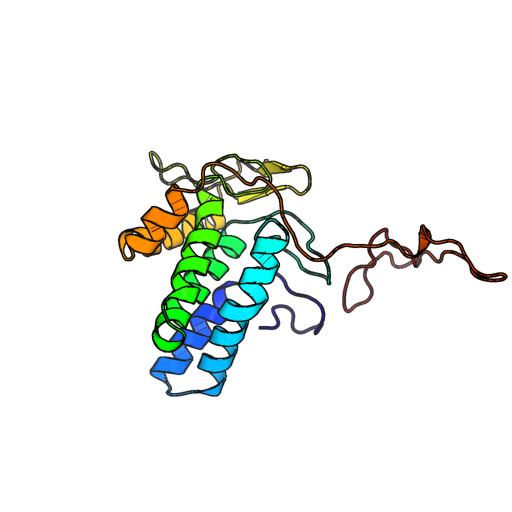.348 -7.793 -31.508 1.00 94.38 185 VAL A CA 1
ATOM 1329 C C . VAL A 1 185 ? 17.451 -7.321 -30.369 1.00 94.38 185 VAL A C 1
ATOM 1331 O O . VAL A 1 185 ? 16.536 -8.039 -29.979 1.00 94.38 185 VAL A O 1
ATOM 1334 N N . VAL A 1 186 ? 17.739 -6.134 -29.840 1.00 95.25 186 VAL A N 1
ATOM 1335 C CA . VAL A 1 186 ? 16.868 -5.462 -28.870 1.00 95.25 186 VAL A CA 1
ATOM 1336 C C . VAL A 1 186 ? 15.742 -4.777 -29.628 1.00 95.25 186 VAL A C 1
ATOM 1338 O O . VAL A 1 186 ? 16.018 -3.950 -30.500 1.00 95.25 186 VAL A O 1
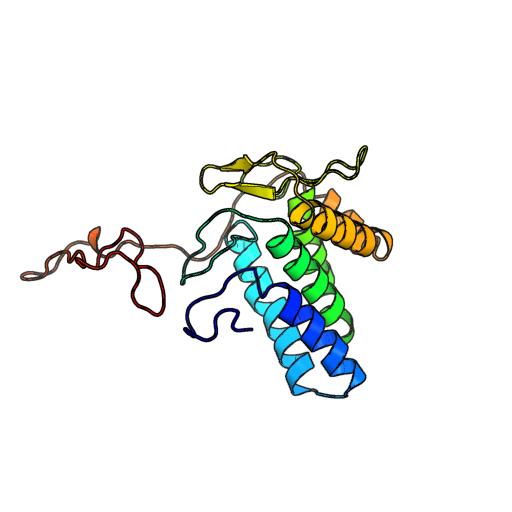ATOM 1341 N N . GLU A 1 187 ? 14.502 -5.079 -29.267 1.00 94.06 187 GLU A N 1
ATOM 1342 C CA . GLU A 1 187 ? 13.315 -4.500 -29.891 1.00 94.06 187 GLU A CA 1
ATOM 1343 C C . GLU A 1 187 ? 12.709 -3.406 -29.008 1.00 94.06 187 GLU A C 1
ATOM 1345 O O . GLU A 1 187 ? 12.558 -3.560 -27.795 1.00 94.06 187 GLU A O 1
ATOM 1350 N N . ARG A 1 188 ? 12.337 -2.280 -29.627 1.00 94.75 188 ARG A N 1
ATOM 1351 C CA . ARG A 1 188 ? 11.654 -1.156 -28.967 1.00 94.75 188 ARG A CA 1
ATOM 1352 C C . ARG A 1 188 ? 10.325 -0.905 -29.672 1.00 94.75 188 ARG A C 1
ATOM 1354 O O . ARG A 1 188 ? 10.344 -0.372 -30.778 1.00 94.75 188 ARG A O 1
ATOM 1361 N N . PRO A 1 189 ? 9.183 -1.282 -29.073 1.00 92.25 189 PRO A N 1
ATOM 1362 C CA . PRO A 1 189 ? 7.891 -1.118 -29.728 1.00 92.25 189 PRO A CA 1
ATOM 1363 C C . PRO A 1 189 ? 7.562 0.353 -30.007 1.00 92.25 189 PRO A C 1
ATOM 1365 O O . PRO A 1 189 ? 7.596 1.182 -29.097 1.00 92.25 189 PRO A O 1
ATOM 1368 N N . ASP A 1 190 ? 7.138 0.662 -31.235 1.00 91.00 190 ASP A N 1
ATOM 1369 C CA . ASP A 1 190 ? 6.727 2.020 -31.637 1.00 91.00 190 ASP A CA 1
ATOM 1370 C C . ASP A 1 190 ? 5.543 2.559 -30.809 1.00 91.00 190 ASP A C 1
ATOM 1372 O O . ASP A 1 190 ? 5.391 3.765 -30.628 1.00 91.00 190 ASP A O 1
ATOM 1376 N N . GLY A 1 191 ? 4.705 1.660 -30.278 1.00 89.19 191 GLY A N 1
ATOM 1377 C CA . GLY A 1 191 ? 3.573 1.985 -29.402 1.00 89.19 191 GLY A CA 1
ATOM 1378 C C . GLY A 1 191 ? 3.953 2.298 -27.948 1.00 89.19 191 GLY A C 1
ATOM 1379 O O . GLY A 1 191 ? 3.072 2.605 -27.146 1.00 89.19 191 GLY A O 1
ATOM 1380 N N . GLY A 1 192 ? 5.242 2.228 -27.601 1.00 91.44 192 GLY A N 1
ATOM 1381 C CA . GLY A 1 192 ? 5.746 2.426 -26.245 1.00 91.44 192 GLY A CA 1
ATOM 1382 C C . GLY A 1 192 ? 5.761 1.150 -25.398 1.00 91.44 192 GLY A C 1
ATOM 1383 O O . GLY A 1 192 ? 5.557 0.040 -25.882 1.00 91.44 192 GLY A O 1
ATOM 1384 N N . ALA A 1 193 ? 6.034 1.318 -24.102 1.00 89.69 193 ALA A N 1
ATOM 1385 C CA . ALA A 1 193 ? 6.250 0.206 -23.173 1.00 89.69 193 ALA A CA 1
ATOM 1386 C C . ALA A 1 193 ? 4.969 -0.558 -22.790 1.00 89.69 193 ALA A C 1
ATOM 1388 O O . ALA A 1 193 ? 5.058 -1.681 -22.295 1.00 89.69 193 ALA A O 1
ATOM 1389 N N . TRP A 1 194 ? 3.791 0.037 -22.982 1.00 88.38 194 TRP A N 1
ATOM 1390 C CA . TRP A 1 194 ? 2.521 -0.555 -22.573 1.00 88.38 194 TRP A CA 1
ATOM 1391 C C . TRP A 1 194 ? 2.073 -1.655 -23.540 1.00 88.38 194 TRP A C 1
ATOM 1393 O O . TRP A 1 194 ? 1.869 -1.413 -24.728 1.00 88.38 194 TRP A O 1
ATOM 1403 N N . THR A 1 195 ? 1.858 -2.862 -23.022 1.00 86.56 195 THR A N 1
ATOM 1404 C CA . THR A 1 195 ? 1.492 -4.049 -23.815 1.00 86.56 195 THR A CA 1
ATOM 1405 C C . THR A 1 195 ? -0.013 -4.320 -23.861 1.00 86.56 195 THR A C 1
ATOM 1407 O O . THR A 1 195 ? -0.442 -5.286 -24.486 1.00 86.56 195 THR A O 1
ATOM 1410 N N . GLY A 1 196 ? -0.825 -3.514 -23.172 1.00 83.00 196 GLY A N 1
ATOM 1411 C CA . GLY A 1 196 ? -2.231 -3.829 -22.896 1.00 83.00 196 GLY A CA 1
ATOM 1412 C C . GLY A 1 196 ? -2.437 -4.642 -21.617 1.00 83.00 196 GLY A C 1
ATOM 1413 O O . GLY A 1 196 ? -3.527 -4.600 -21.062 1.00 83.00 196 GLY A O 1
ATOM 1414 N N . GLU A 1 197 ? -1.397 -5.317 -21.115 1.00 80.88 197 GLU A N 1
ATOM 1415 C CA . GLU A 1 197 ? -1.443 -6.113 -19.879 1.00 80.88 197 GLU A CA 1
ATOM 1416 C C . GLU A 1 197 ? -0.473 -5.600 -18.802 1.00 80.88 197 GLU A C 1
ATOM 1418 O O . GLU A 1 197 ? -0.730 -5.761 -17.609 1.00 80.88 197 GLU A O 1
ATOM 1423 N N . GLY A 1 198 ? 0.624 -4.961 -19.203 1.00 83.75 198 GLY A N 1
ATOM 1424 C CA . GLY A 1 198 ? 1.641 -4.407 -18.315 1.00 83.75 198 GLY A CA 1
ATOM 1425 C C . GLY A 1 198 ? 2.594 -3.477 -19.065 1.00 83.75 198 GLY A C 1
ATOM 1426 O O . GLY A 1 198 ? 2.418 -3.212 -20.253 1.00 83.75 198 GLY A O 1
ATOM 1427 N N . ASN A 1 199 ? 3.616 -2.987 -18.374 1.00 87.50 199 ASN A N 1
ATOM 1428 C CA . ASN A 1 199 ? 4.691 -2.184 -18.936 1.00 87.50 199 ASN A CA 1
ATOM 1429 C C . ASN A 1 199 ? 5.969 -3.016 -19.083 1.00 87.50 199 ASN A C 1
ATOM 1431 O O . ASN A 1 199 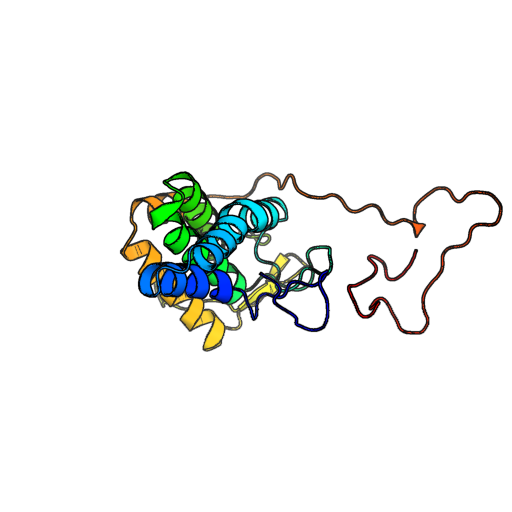? 6.397 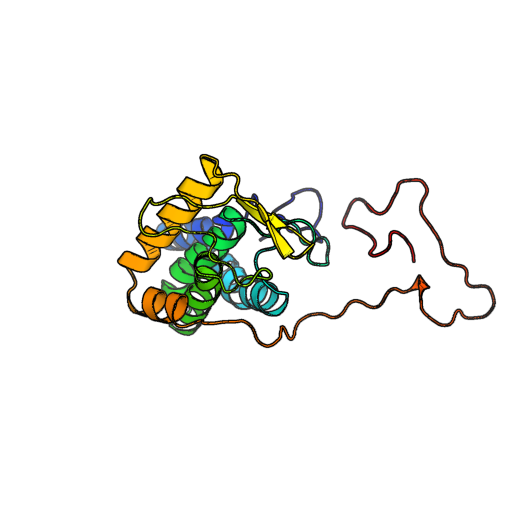-3.693 -18.146 1.00 87.50 199 ASN A O 1
ATOM 1435 N N . LEU A 1 200 ? 6.605 -2.918 -20.249 1.00 88.94 200 LEU A N 1
ATOM 1436 C CA . LEU A 1 200 ? 7.983 -3.354 -20.454 1.00 88.94 200 LEU A CA 1
ATOM 1437 C C . LEU A 1 200 ? 8.912 -2.465 -19.624 1.00 88.94 200 LEU A C 1
ATOM 1439 O O . LEU A 1 200 ? 8.958 -1.247 -19.825 1.00 88.94 200 LEU A O 1
ATOM 1443 N N . SER A 1 201 ? 9.665 -3.072 -18.707 1.00 87.50 201 SER A N 1
ATOM 1444 C CA . SER A 1 201 ? 10.769 -2.376 -18.042 1.00 87.50 201 SER A CA 1
ATOM 1445 C C . SER A 1 201 ? 11.784 -1.927 -19.098 1.00 87.50 201 SER A C 1
ATOM 1447 O O . SER A 1 201 ? 11.928 -2.579 -20.128 1.00 87.50 201 SER A O 1
ATOM 1449 N N . GLY A 1 202 ? 12.348 -0.726 -18.948 1.00 86.00 202 GLY A N 1
ATOM 1450 C CA . GLY A 1 202 ? 13.258 -0.137 -19.949 1.00 86.00 202 GLY A CA 1
ATOM 1451 C C . GLY A 1 202 ? 12.642 0.193 -21.327 1.00 86.00 202 GLY A C 1
ATOM 1452 O O . GLY A 1 202 ? 13.304 0.807 -22.175 1.00 86.00 202 GLY A O 1
ATOM 1453 N N . GLY A 1 203 ? 11.372 -0.168 -21.559 1.00 90.19 203 GLY A N 1
ATOM 1454 C CA . GLY A 1 203 ? 10.664 0.005 -22.828 1.00 90.19 203 GLY A CA 1
ATOM 1455 C C . GLY A 1 203 ? 11.210 -0.852 -23.975 1.00 90.19 203 GLY A C 1
ATOM 1456 O O . GLY A 1 203 ? 11.045 -0.466 -25.134 1.00 90.19 203 GLY A O 1
ATOM 1457 N N . ALA A 1 204 ? 11.900 -1.954 -23.670 1.00 90.94 204 ALA A N 1
ATOM 1458 C CA . ALA A 1 204 ? 12.528 -2.837 -24.652 1.00 90.94 204 ALA A CA 1
ATOM 1459 C C . ALA A 1 204 ? 12.496 -4.311 -24.208 1.00 90.94 204 ALA A C 1
ATOM 1461 O O . ALA A 1 204 ? 12.147 -4.603 -23.064 1.00 90.94 204 ALA A O 1
ATOM 1462 N N . TYR A 1 205 ? 12.832 -5.229 -25.119 1.00 88.69 205 TYR A N 1
ATOM 1463 C CA . TYR A 1 205 ? 13.074 -6.649 -24.829 1.00 88.69 205 TYR A CA 1
ATOM 1464 C C . TYR A 1 205 ? 14.089 -7.271 -25.794 1.00 88.69 205 TYR A C 1
ATOM 1466 O O . TYR A 1 205 ? 14.388 -6.640 -26.837 1.00 88.69 205 TYR A O 1
#

Sequence (205 aa):
VLPWTGSLGFWHAWGAAAPEALARAGALLRRRDWSAAALSDAGRFTPQVLASGGPHNAWAPLPAEAQIAYGAHGRVAGALQASTVGGEGLRVLAGLAAGWFFGANTAGIPVYDATTGVTFDGVETDGRVNRNSGAESTIHGLLTMQLLDANRDVADLATSITGLTANTGPRVIEAETARLSPGCVVERPDGGAWTGEGNLSGGAY

Radius of gyration: 18.23 Å; chains: 1; bounding box: 47×37×55 Å

Foldseek 3Di:
DDCDPQAPQKDFLVCLQQLLVLLVVCVVVVPVVSLVVLLCCLVPVLLQQLLLFAQQGMPLPHRDWFRFLSSLLSNLSSLVSSCVPNPDVSLLSNLSSLLQQVQSGLLSHHQADPVPLFGFGGAGPVSDTRRDGDPVRSVSSVSSVVVCVVPVVSVCSSNPDNYDPHRNHDDDDQPQPDDDDPPDDKDADPVFQDPSHGGRVVNID

pLDDT: mean 93.21, std 7.57, range [47.09, 98.81]

Organism: NCBI:txid1333857